Protein AF-M2XN18-F1 (afdb_monomer_lite)

Sequence (234 aa):
MMQTGFLSGLKDSGLFHLYSGIGSSFSLILFSEIGDKTFFLAALLAMKYSKRIVFFGTLMALVVMTILSVLLGQLFHMFPNQLHTLPIDDYVATALLFWFGIDNIREFLKVDENSSETNKWQEDLYQNKYASASKFQYGILDFRSAALRQALQVFSIIFTAEWGDKSMLATVALSATQPPIAVTLGAAMGHLLATVLAVLGGSAISRYVSERFLFLLSGLLFLLFAFLTALNLF

Foldseek 3Di:
DPDVVVVVVCVPDPVNLLVVLLVLLLVLLQLLLQPDLLLLLLLQLLVVDPLVLSLLLLLVLQLVLLVVLLVLLVVVLVPDPPPPPDPVLLVLLLVLLLVLLVVLVVVLVCCVVCVVVVVVVSVVLSVVLLVVLVVVLVPPDPDPDPSVSSSNSSNSSSNVVCVVDSSSNNSSSSSNLGPSVSSSNSNSNSSSVSSCCSNVCRPVSVVPDDSSVSSNSSSVSSNVVSVCSVVVVD

pLDDT: mean 78.78, std 13.74, range [40.81, 94.94]

Secondary structure (DSSP, 8-state):
--SHHHHHHHHTSHHHHHHHHHHHHHHHHHHHHTTSHHHHHHHHHHHHS-HHHHHHHHHHHHHHHHHHHHHHHHHHHHS-GGG-SS-HHHHHHHHHHHHHHHHHHHHHHHHHHHHHHHHHHHHHHHHHHHHHHHHHHHHH---S-HHHHHHHHHHHHHHHHHTT-HHHHHHHHHHHHS-HHHHHHHHHHHHHHHHHHHHHHHHHHTTTS-HHHHHHHHHHHHHHHHHHHHTT--

Structure (mmCIF, N/CA/C/O backbone):
data_AF-M2XN18-F1
#
_entry.id   AF-M2XN18-F1
#
loop_
_atom_site.group_PDB
_atom_site.id
_atom_site.type_symbol
_atom_site.label_atom_id
_atom_site.label_alt_id
_atom_site.label_comp_id
_atom_site.label_asym_id
_atom_site.label_entity_id
_atom_site.label_seq_id
_atom_site.pdbx_PDB_ins_code
_atom_site.Cartn_x
_atom_site.Cartn_y
_atom_site.Cartn_z
_atom_site.occupancy
_atom_site.B_iso_or_equiv
_atom_site.auth_seq_id
_atom_site.auth_comp_id
_atom_site.auth_asym_id
_atom_site.auth_atom_id
_atom_site.pdbx_PDB_model_num
ATOM 1 N N . MET A 1 1 ? 33.295 -21.469 -22.295 1.00 40.81 1 MET A N 1
ATOM 2 C CA . MET A 1 1 ? 32.183 -20.744 -22.955 1.00 40.81 1 MET A CA 1
ATOM 3 C C . MET A 1 1 ? 30.913 -21.615 -23.031 1.00 40.81 1 MET A C 1
ATOM 5 O O . MET A 1 1 ? 30.266 -21.661 -24.062 1.00 40.81 1 MET A O 1
ATOM 9 N N . MET A 1 2 ? 30.551 -22.324 -21.946 1.00 42.62 2 MET A N 1
ATOM 10 C CA . MET A 1 2 ? 29.450 -23.315 -21.936 1.00 42.62 2 MET A CA 1
ATOM 11 C C . MET A 1 2 ? 28.722 -23.407 -20.572 1.00 42.62 2 MET A C 1
ATOM 13 O O . MET A 1 2 ? 28.146 -24.433 -20.240 1.00 42.62 2 MET A O 1
ATOM 17 N N . GLN A 1 3 ? 28.756 -22.342 -19.759 1.00 46.16 3 GLN A N 1
ATOM 18 C CA . GLN A 1 3 ? 28.053 -22.280 -18.460 1.00 46.16 3 GLN A CA 1
ATOM 19 C C . GLN A 1 3 ? 26.997 -21.164 -18.376 1.00 46.16 3 GLN A C 1
ATOM 21 O O . GLN A 1 3 ? 26.251 -21.099 -17.407 1.00 46.16 3 GLN A O 1
ATOM 26 N N . THR A 1 4 ? 26.872 -20.316 -19.400 1.00 53.75 4 THR A N 1
ATOM 27 C CA . THR A 1 4 ? 25.898 -19.212 -19.423 1.00 53.75 4 THR A CA 1
ATOM 28 C C . THR A 1 4 ? 24.499 -19.630 -19.896 1.00 53.75 4 THR A C 1
ATOM 30 O O . THR A 1 4 ? 23.551 -18.892 -19.661 1.00 53.75 4 THR A O 1
ATOM 33 N N . GLY A 1 5 ? 24.338 -20.818 -20.497 1.00 47.56 5 GLY A N 1
ATOM 34 C CA . GLY A 1 5 ? 23.056 -21.278 -21.057 1.00 47.56 5 GLY A CA 1
ATOM 35 C C . GLY A 1 5 ? 22.043 -21.815 -20.037 1.00 47.56 5 GLY A C 1
ATOM 36 O O . GLY A 1 5 ? 20.841 -21.721 -20.255 1.00 47.56 5 GLY A O 1
ATOM 37 N N . PHE A 1 6 ? 22.496 -22.351 -18.898 1.00 49.50 6 PHE A N 1
ATOM 38 C CA . PHE A 1 6 ? 21.583 -22.871 -17.869 1.00 49.50 6 PHE A CA 1
ATOM 39 C C . PHE A 1 6 ? 20.938 -21.740 -17.054 1.00 49.50 6 PHE A C 1
ATOM 41 O O . PHE A 1 6 ? 19.749 -21.780 -16.753 1.00 49.50 6 PHE A O 1
ATOM 48 N N . LEU A 1 7 ? 21.711 -20.689 -16.761 1.00 48.00 7 LEU A N 1
ATOM 49 C CA . LEU A 1 7 ? 21.214 -19.497 -16.073 1.00 48.00 7 LEU A CA 1
ATOM 50 C C . LEU A 1 7 ? 20.364 -18.606 -16.994 1.00 48.00 7 LEU A C 1
ATOM 52 O O . LEU A 1 7 ? 19.418 -17.993 -16.510 1.00 48.00 7 LEU A O 1
ATOM 56 N N . SER A 1 8 ? 20.633 -18.571 -18.308 1.00 50.75 8 SER A N 1
ATOM 57 C CA . SER A 1 8 ? 19.756 -17.880 -19.267 1.00 50.75 8 SER A CA 1
ATOM 58 C C . SER A 1 8 ? 18.448 -18.642 -19.509 1.00 50.75 8 SER A C 1
ATOM 60 O O . SER A 1 8 ? 17.394 -18.023 -19.552 1.00 50.75 8 SER A O 1
ATOM 62 N N . GLY A 1 9 ? 18.484 -19.980 -19.564 1.00 48.34 9 GLY A N 1
ATOM 63 C CA . GLY A 1 9 ? 17.282 -20.812 -19.716 1.00 48.34 9 GLY A CA 1
ATOM 64 C C . GLY A 1 9 ? 16.345 -20.800 -18.499 1.00 48.34 9 GLY A C 1
ATOM 65 O O . GLY A 1 9 ? 15.137 -20.948 -18.656 1.00 48.34 9 GLY A O 1
ATOM 66 N N . LEU A 1 10 ? 16.876 -20.572 -17.290 1.00 51.91 10 LEU A N 1
ATOM 67 C CA . LEU A 1 10 ? 16.064 -20.289 -16.098 1.00 51.91 10 LEU A CA 1
ATOM 68 C C . LEU A 1 10 ? 15.415 -18.897 -16.168 1.00 51.91 10 LEU A C 1
ATOM 70 O O . LEU A 1 10 ? 14.256 -18.756 -15.778 1.00 51.91 10 LEU A O 1
ATOM 74 N N . LYS A 1 11 ? 16.136 -17.902 -16.707 1.00 52.91 11 LYS A N 1
ATOM 75 C CA . LYS A 1 11 ? 15.680 -16.513 -16.870 1.00 52.91 11 LYS A CA 1
ATOM 76 C C . LYS A 1 11 ? 14.589 -16.360 -17.945 1.00 52.91 11 LYS A C 1
ATOM 78 O O . LYS A 1 11 ? 13.684 -15.566 -17.743 1.00 52.91 11 LYS A O 1
ATOM 83 N N . ASP A 1 12 ? 14.617 -17.174 -19.005 1.00 56.12 12 ASP A N 1
ATOM 84 C CA . ASP A 1 12 ? 13.634 -17.179 -20.112 1.00 56.12 12 ASP A CA 1
ATOM 85 C C . ASP A 1 12 ? 12.348 -17.979 -19.828 1.00 56.12 12 ASP A C 1
ATOM 87 O O . ASP A 1 12 ? 11.472 -18.120 -20.686 1.00 56.12 12 ASP A O 1
ATOM 91 N N . SER A 1 13 ? 12.193 -18.531 -18.622 1.00 63.31 13 SER A N 1
ATOM 92 C CA . SER A 1 13 ? 10.939 -19.181 -18.252 1.00 63.31 13 SER A CA 1
ATOM 93 C C . SER A 1 13 ? 9.908 -18.120 -17.854 1.00 63.31 13 SER A C 1
ATOM 95 O O . SER A 1 13 ? 10.144 -17.317 -16.955 1.00 63.31 13 SER A O 1
ATOM 97 N N . GLY A 1 14 ? 8.714 -18.138 -18.461 1.00 65.81 14 GLY A N 1
ATOM 98 C CA . GLY A 1 14 ? 7.602 -17.271 -18.030 1.00 65.81 14 GLY A CA 1
ATOM 99 C C . GLY A 1 14 ? 7.267 -17.415 -16.533 1.00 65.81 14 GLY A C 1
ATOM 100 O O . GLY A 1 14 ? 6.741 -16.494 -15.917 1.00 65.81 14 GLY A O 1
ATOM 101 N N . LEU A 1 15 ? 7.650 -18.545 -15.928 1.00 71.19 15 LEU A N 1
ATOM 102 C CA . LEU A 1 15 ? 7.635 -18.780 -14.485 1.00 71.19 15 LEU A CA 1
ATOM 103 C C . LEU A 1 15 ? 8.597 -17.861 -13.719 1.00 71.19 15 LEU A C 1
ATOM 105 O O . LEU A 1 15 ? 8.187 -17.293 -12.713 1.00 71.19 15 LEU A O 1
ATOM 109 N N . PHE A 1 16 ? 9.841 -17.676 -14.170 1.00 75.81 16 PHE A N 1
ATOM 110 C CA . PHE A 1 16 ? 10.816 -16.809 -13.497 1.00 75.81 16 PHE A CA 1
ATOM 111 C C . PHE A 1 16 ? 10.349 -15.349 -13.447 1.00 75.81 16 PHE A C 1
ATOM 113 O O . PHE A 1 16 ? 10.395 -14.746 -12.378 1.00 75.81 16 PHE A O 1
ATOM 120 N N . HIS A 1 17 ? 9.801 -14.829 -14.549 1.00 73.75 17 HIS A N 1
ATOM 121 C CA . HIS A 1 17 ? 9.197 -13.489 -14.596 1.00 73.75 17 HIS A CA 1
ATOM 122 C C . HIS A 1 17 ? 7.968 -13.348 -13.683 1.00 73.75 17 HIS A C 1
ATOM 124 O O . HIS A 1 17 ? 7.712 -12.289 -13.110 1.00 73.75 17 HIS A O 1
ATOM 130 N N . LEU A 1 18 ? 7.198 -14.426 -13.513 1.00 81.69 18 LEU A N 1
ATOM 131 C CA . LEU A 1 18 ? 6.068 -14.442 -12.589 1.00 81.69 18 LEU A CA 1
ATOM 132 C C . LEU A 1 18 ? 6.549 -14.412 -11.128 1.00 81.69 18 LEU A C 1
ATOM 134 O O . LEU A 1 18 ? 6.015 -13.657 -10.318 1.00 81.69 18 LEU A O 1
ATOM 138 N N . TYR A 1 19 ? 7.584 -15.186 -10.790 1.00 83.94 19 TYR A N 1
ATOM 139 C CA . TYR A 1 19 ? 8.175 -15.184 -9.450 1.00 83.94 19 TYR A CA 1
ATOM 140 C C . TYR A 1 19 ? 8.870 -13.863 -9.114 1.00 83.94 19 TYR A C 1
ATOM 142 O O . TYR A 1 19 ? 8.721 -13.384 -7.988 1.00 83.94 19 TYR A O 1
ATOM 150 N N . SER A 1 20 ? 9.589 -13.256 -10.065 1.00 82.25 20 SER A N 1
ATOM 151 C CA . SER A 1 20 ? 10.219 -11.949 -9.861 1.00 82.25 20 SER A CA 1
ATOM 152 C C . SER A 1 20 ? 9.165 -10.876 -9.599 1.00 82.25 20 SER A C 1
ATOM 154 O O . SER A 1 20 ? 9.280 -10.165 -8.603 1.00 82.25 20 SER A O 1
ATOM 156 N N . GLY A 1 21 ? 8.099 -10.824 -10.408 1.00 85.25 21 GLY A N 1
ATOM 157 C CA . GLY A 1 21 ? 7.001 -9.868 -10.242 1.00 85.25 21 GLY A CA 1
ATOM 158 C C . GLY A 1 21 ? 6.218 -10.045 -8.935 1.00 85.25 21 GLY A C 1
ATOM 159 O O . GLY A 1 21 ? 5.869 -9.057 -8.286 1.00 85.25 21 GLY A O 1
ATOM 160 N N . ILE A 1 22 ? 5.975 -11.289 -8.502 1.00 91.62 22 ILE A N 1
ATOM 161 C CA . ILE A 1 22 ? 5.342 -11.566 -7.201 1.00 91.62 22 ILE A CA 1
ATOM 162 C C . ILE A 1 22 ? 6.259 -11.105 -6.067 1.00 91.62 22 ILE A C 1
ATOM 164 O O . ILE A 1 22 ? 5.807 -10.412 -5.161 1.00 91.62 22 ILE A O 1
ATOM 168 N N . GLY A 1 23 ? 7.542 -11.474 -6.104 1.00 90.50 23 GLY A N 1
ATOM 169 C CA . GLY A 1 23 ? 8.489 -11.163 -5.035 1.00 90.50 23 GLY A CA 1
ATOM 170 C C . GLY A 1 23 ? 8.747 -9.665 -4.873 1.00 90.50 23 GLY A C 1
ATOM 171 O O . GLY A 1 23 ? 8.810 -9.177 -3.741 1.00 90.50 23 GLY A O 1
ATOM 172 N N . SER A 1 24 ? 8.858 -8.929 -5.982 1.00 86.62 24 SER A N 1
ATOM 173 C CA . SER A 1 24 ? 9.069 -7.480 -5.959 1.00 86.62 24 SER A CA 1
ATOM 174 C C . SER A 1 24 ? 7.858 -6.731 -5.435 1.00 86.62 24 SER A C 1
ATOM 176 O O . SER A 1 24 ? 7.996 -5.965 -4.485 1.00 86.62 24 SER A O 1
ATOM 178 N N . SER A 1 25 ? 6.675 -6.988 -5.995 1.00 90.38 25 SER A N 1
ATOM 179 C CA . SER A 1 25 ? 5.436 -6.342 -5.556 1.00 90.38 25 SER A CA 1
ATOM 180 C C . SER A 1 25 ? 5.086 -6.709 -4.116 1.00 90.38 25 SER A C 1
ATOM 182 O O . SER A 1 25 ? 4.752 -5.823 -3.338 1.00 90.38 25 SER A O 1
ATOM 184 N N . PHE A 1 26 ? 5.258 -7.971 -3.712 1.00 93.69 26 PHE A N 1
ATOM 185 C CA . PHE A 1 26 ? 5.083 -8.380 -2.319 1.00 93.69 26 PHE A CA 1
ATOM 186 C C . PHE A 1 26 ? 6.004 -7.607 -1.380 1.00 93.69 26 PHE A C 1
ATOM 188 O O . PHE A 1 26 ? 5.529 -7.029 -0.407 1.00 93.69 26 PHE A O 1
ATOM 195 N N . SER A 1 27 ? 7.308 -7.582 -1.667 1.00 88.38 27 SER A N 1
ATOM 196 C CA . SER A 1 27 ? 8.283 -6.932 -0.788 1.00 88.38 27 SER A CA 1
ATOM 197 C C . SER A 1 27 ? 8.049 -5.426 -0.733 1.00 88.38 27 SER A C 1
ATOM 199 O O . SER A 1 27 ? 8.001 -4.855 0.353 1.00 88.38 27 SER A O 1
ATOM 201 N N . LEU A 1 28 ? 7.863 -4.792 -1.894 1.00 87.44 28 LEU A N 1
ATOM 202 C CA . LEU A 1 28 ? 7.645 -3.354 -1.992 1.00 87.44 28 LEU A CA 1
ATOM 203 C C . LEU A 1 28 ? 6.384 -2.946 -1.234 1.00 87.44 28 LEU A C 1
ATOM 205 O O . LEU A 1 28 ? 6.461 -2.074 -0.372 1.00 87.44 28 LEU A O 1
ATOM 209 N N . ILE A 1 29 ? 5.256 -3.610 -1.490 1.00 91.62 29 ILE A N 1
ATOM 210 C CA . ILE A 1 29 ? 3.994 -3.295 -0.819 1.00 91.62 29 ILE A CA 1
ATOM 211 C C . ILE A 1 29 ? 4.087 -3.593 0.670 1.00 91.62 29 ILE A C 1
ATOM 213 O O . ILE A 1 29 ? 3.754 -2.734 1.472 1.00 91.62 29 ILE A O 1
ATOM 217 N N . LEU A 1 30 ? 4.600 -4.756 1.071 1.00 89.25 30 LEU A N 1
ATOM 218 C CA . LEU A 1 30 ? 4.687 -5.101 2.486 1.00 89.25 30 LEU A CA 1
ATOM 219 C C . LEU A 1 30 ? 5.502 -4.075 3.280 1.00 89.25 30 LEU A C 1
ATOM 221 O O . LEU A 1 30 ? 5.049 -3.610 4.322 1.00 89.25 30 LEU A O 1
ATOM 225 N N . PHE A 1 31 ? 6.698 -3.726 2.809 1.00 84.31 31 PHE A N 1
ATOM 226 C CA . PHE A 1 31 ? 7.556 -2.794 3.538 1.00 84.31 31 PHE A CA 1
ATOM 227 C C . PHE A 1 31 ? 7.084 -1.346 3.428 1.00 84.31 31 PHE A C 1
ATOM 229 O O . PHE A 1 31 ? 7.267 -0.603 4.385 1.00 84.31 31 PHE A O 1
ATOM 236 N N . SER A 1 32 ? 6.446 -0.964 2.316 1.00 82.25 32 SER A N 1
ATOM 237 C CA . SER A 1 32 ? 5.844 0.363 2.177 1.00 82.25 32 SER A CA 1
ATOM 238 C C . SER A 1 32 ? 4.587 0.534 3.027 1.00 82.25 32 SER A C 1
ATOM 240 O O . SER A 1 32 ? 4.306 1.655 3.422 1.00 82.25 32 SER A O 1
ATOM 242 N N . GLU A 1 33 ? 3.843 -0.540 3.298 1.00 85.44 33 GLU A N 1
ATOM 243 C CA . GLU A 1 33 ? 2.583 -0.500 4.051 1.00 85.44 33 GLU A CA 1
ATOM 244 C C . GLU A 1 33 ? 2.774 -0.703 5.554 1.00 85.44 33 GLU A C 1
ATOM 246 O O . GLU A 1 33 ? 2.007 -0.176 6.360 1.00 85.44 33 GLU A O 1
ATOM 251 N N . ILE A 1 34 ? 3.771 -1.488 5.979 1.00 83.38 34 ILE A N 1
ATOM 252 C CA . ILE A 1 34 ? 3.985 -1.734 7.409 1.00 83.38 34 ILE A CA 1
ATOM 253 C C . ILE A 1 34 ? 4.301 -0.411 8.112 1.00 83.38 34 ILE A C 1
ATOM 255 O O . ILE A 1 34 ? 5.330 0.207 7.873 1.00 83.38 34 ILE A O 1
ATOM 259 N N . GLY A 1 35 ? 3.399 -0.024 9.017 1.00 68.56 35 GLY A N 1
ATOM 260 C CA . GLY A 1 35 ? 3.445 1.215 9.790 1.00 68.56 35 GLY A CA 1
ATOM 261 C C . GLY A 1 35 ? 3.447 2.502 8.969 1.00 68.56 35 GLY A C 1
ATOM 262 O O . GLY A 1 35 ? 3.935 3.524 9.447 1.00 68.56 35 GLY A O 1
ATOM 263 N N . ASP A 1 36 ? 2.851 2.481 7.779 1.00 77.38 36 ASP A N 1
ATOM 264 C CA . ASP A 1 36 ? 2.379 3.718 7.162 1.00 77.38 36 ASP A CA 1
ATOM 265 C C . ASP A 1 36 ? 1.062 4.191 7.816 1.00 77.38 36 ASP A C 1
ATOM 267 O O . ASP A 1 36 ? 0.441 3.505 8.644 1.00 77.38 36 ASP A O 1
ATOM 271 N N . LYS A 1 37 ? 0.614 5.392 7.448 1.00 75.69 37 LYS A N 1
ATOM 272 C CA . LYS A 1 37 ? -0.594 6.061 7.949 1.00 75.69 37 LYS A CA 1
ATOM 273 C C . LYS A 1 37 ? -1.814 5.144 7.907 1.00 75.69 37 LYS A C 1
ATOM 275 O O . LYS A 1 37 ? -2.618 5.142 8.840 1.00 75.69 37 LYS A O 1
ATOM 280 N N . THR A 1 38 ? -1.959 4.361 6.848 1.00 84.25 38 THR A N 1
ATOM 281 C CA . THR A 1 38 ? -3.094 3.463 6.610 1.00 84.25 38 THR A CA 1
ATOM 282 C C . THR A 1 38 ? -3.040 2.208 7.481 1.00 84.25 38 THR A C 1
ATOM 284 O O . THR A 1 38 ? -4.072 1.760 7.993 1.00 84.25 38 THR A O 1
ATOM 287 N N . PHE A 1 39 ? -1.844 1.702 7.774 1.00 86.81 39 PHE A N 1
ATOM 288 C CA . PHE A 1 39 ? -1.624 0.613 8.721 1.00 86.81 39 PHE A CA 1
ATOM 289 C C . PHE A 1 39 ? -1.988 1.016 10.155 1.00 86.81 39 PHE A C 1
ATOM 291 O O . PHE A 1 39 ? -2.736 0.301 10.833 1.00 86.81 39 PHE A O 1
ATOM 298 N N . PHE A 1 40 ? -1.543 2.192 10.609 1.00 81.88 40 PHE A N 1
ATOM 299 C CA . PHE A 1 40 ? -1.952 2.735 11.910 1.00 81.88 40 PHE A CA 1
ATOM 300 C C . PHE A 1 40 ? -3.460 3.012 11.956 1.00 81.88 40 PHE A C 1
ATOM 302 O O . PHE A 1 40 ? -4.133 2.687 12.938 1.00 81.88 40 PHE A O 1
ATOM 309 N N . LEU A 1 41 ? -4.026 3.532 10.866 1.00 83.88 41 LEU A N 1
ATOM 310 C CA . LEU A 1 41 ? -5.461 3.762 10.724 1.00 83.88 41 LEU A CA 1
ATOM 311 C C . LEU A 1 41 ? -6.271 2.463 10.858 1.00 83.88 41 LEU A C 1
ATOM 313 O O . LEU A 1 41 ? -7.277 2.447 11.574 1.00 83.88 41 LEU A O 1
ATOM 317 N N . ALA A 1 42 ? -5.822 1.367 10.241 1.00 88.50 42 ALA A N 1
ATOM 318 C CA . ALA A 1 42 ? -6.433 0.046 10.374 1.00 88.50 42 ALA A CA 1
ATOM 319 C C . ALA A 1 42 ? -6.328 -0.504 11.809 1.00 88.50 42 ALA A C 1
ATOM 321 O O . ALA A 1 42 ? -7.310 -1.039 12.335 1.00 88.50 42 ALA A O 1
ATOM 322 N N . ALA A 1 43 ? -5.186 -0.317 12.476 1.00 85.75 43 ALA A N 1
ATOM 323 C CA . ALA A 1 43 ? -5.001 -0.715 13.872 1.00 85.75 43 ALA A CA 1
ATOM 324 C C . ALA A 1 43 ? -5.950 0.044 14.819 1.00 85.75 43 ALA A C 1
ATOM 326 O O . ALA A 1 43 ? -6.597 -0.563 15.677 1.00 85.75 43 ALA A O 1
ATOM 327 N N . LEU A 1 44 ? -6.105 1.356 14.625 1.00 78.56 44 LEU A N 1
ATOM 328 C CA . LEU A 1 44 ? -7.021 2.178 15.417 1.00 78.56 44 LEU A CA 1
ATOM 329 C C . LEU A 1 44 ? -8.500 1.874 15.103 1.00 78.56 44 LEU A C 1
ATOM 331 O O . LEU A 1 44 ? -9.334 1.848 16.012 1.00 78.56 44 LEU A O 1
ATOM 335 N N . LEU A 1 45 ? -8.847 1.590 13.840 1.00 83.56 45 LEU A N 1
ATOM 336 C CA . LEU A 1 45 ? -10.182 1.098 13.459 1.00 83.56 45 LEU A CA 1
ATOM 337 C C . LEU A 1 45 ? -10.507 -0.207 14.199 1.00 83.56 45 LEU A C 1
ATOM 339 O O . LEU A 1 45 ? -11.621 -0.361 14.708 1.00 83.56 45 LEU A O 1
ATOM 343 N N . ALA A 1 46 ? -9.537 -1.122 14.307 1.00 86.31 46 ALA A N 1
ATOM 344 C CA . ALA A 1 46 ? -9.690 -2.416 14.978 1.00 86.31 46 ALA A CA 1
ATOM 345 C C . ALA A 1 46 ? -9.895 -2.312 16.500 1.00 86.31 46 ALA A C 1
ATOM 347 O O . ALA A 1 46 ? -10.331 -3.284 17.122 1.00 86.31 46 ALA A O 1
ATOM 348 N N . MET A 1 47 ? -9.612 -1.150 17.099 1.00 81.69 47 MET A N 1
ATOM 349 C CA . MET A 1 47 ? -9.932 -0.858 18.500 1.00 81.69 47 MET A CA 1
ATOM 350 C C . MET A 1 47 ? -11.372 -0.374 18.694 1.00 81.69 47 MET A C 1
ATOM 352 O O . MET A 1 47 ? -11.943 -0.587 19.761 1.00 81.69 47 MET A O 1
ATOM 356 N N . LYS A 1 48 ? -11.961 0.284 17.687 1.00 76.44 48 LYS A N 1
ATOM 357 C CA . LYS A 1 48 ? -13.325 0.834 17.768 1.00 76.44 48 LYS A CA 1
ATOM 358 C C . LYS A 1 48 ? -14.397 -0.112 17.247 1.00 76.44 48 LYS A C 1
ATOM 360 O O . LYS A 1 48 ? -15.505 -0.134 17.777 1.00 76.44 48 LYS A O 1
ATOM 365 N N . TYR A 1 49 ? -14.085 -0.867 16.201 1.00 81.31 49 TYR A N 1
ATOM 366 C CA . TYR A 1 49 ? -15.006 -1.805 15.570 1.00 81.31 49 TYR A CA 1
ATOM 367 C C . TYR A 1 49 ? -14.555 -3.244 15.795 1.00 81.31 49 TYR A C 1
ATOM 369 O O . TYR A 1 49 ? -13.446 -3.518 16.248 1.00 81.31 49 TYR A O 1
ATOM 377 N N . SER A 1 50 ? -15.418 -4.200 15.450 1.00 88.69 50 SER A N 1
ATOM 378 C CA . SER A 1 50 ? -15.023 -5.603 15.530 1.00 88.69 50 SER A CA 1
ATOM 379 C C . SER A 1 50 ? -13.867 -5.892 14.564 1.00 88.69 50 SER A C 1
ATOM 381 O O . SER A 1 50 ? -13.932 -5.552 13.380 1.00 88.69 50 SER A O 1
ATOM 383 N N . LYS A 1 51 ? -12.827 -6.578 15.054 1.00 91.19 51 LYS A N 1
ATOM 384 C CA . LYS A 1 51 ? -11.625 -6.925 14.274 1.00 91.19 51 LYS A CA 1
ATOM 385 C C . LYS A 1 51 ? -11.945 -7.579 12.927 1.00 91.19 51 LYS A C 1
ATOM 387 O O . LYS A 1 51 ? -11.288 -7.293 11.939 1.00 91.19 51 LYS A O 1
ATOM 392 N N . ARG A 1 52 ? -12.988 -8.418 12.866 1.00 92.75 52 ARG A N 1
ATOM 393 C CA . ARG A 1 52 ? -13.421 -9.081 11.622 1.00 92.75 52 ARG A CA 1
ATOM 394 C C . ARG A 1 52 ? -13.951 -8.086 10.592 1.00 92.75 52 ARG A C 1
ATOM 396 O O . ARG A 1 52 ? -13.592 -8.179 9.427 1.00 92.75 52 ARG A O 1
ATOM 403 N N . ILE A 1 53 ? -14.785 -7.137 11.020 1.00 91.00 53 ILE A N 1
ATOM 404 C CA . ILE A 1 53 ? -15.336 -6.109 10.127 1.00 91.00 53 ILE A CA 1
ATOM 405 C C . ILE A 1 53 ? -14.215 -5.215 9.605 1.00 91.00 53 ILE A C 1
ATOM 407 O O . ILE A 1 53 ? -14.184 -4.928 8.412 1.00 91.00 53 ILE A O 1
ATOM 411 N N . VAL A 1 54 ? -13.279 -4.823 10.476 1.00 91.56 54 VAL A N 1
ATOM 412 C CA . VAL A 1 54 ? -12.129 -4.014 10.058 1.00 91.56 54 VAL A CA 1
ATOM 413 C C . VAL A 1 54 ? -11.261 -4.776 9.073 1.00 91.56 54 VAL A C 1
ATOM 415 O O . VAL A 1 54 ? -10.974 -4.259 8.005 1.00 91.56 54 VAL A O 1
ATOM 418 N N . PHE A 1 55 ? -10.930 -6.030 9.377 1.00 94.56 55 PHE A N 1
ATOM 419 C CA . PHE A 1 55 ? -10.139 -6.878 8.493 1.00 94.56 55 PHE A CA 1
ATOM 420 C C . PHE A 1 55 ? -10.725 -6.954 7.079 1.00 94.56 55 PHE A C 1
ATOM 422 O O . PHE A 1 55 ? -10.035 -6.633 6.116 1.00 94.56 55 PHE A O 1
ATOM 429 N N . PHE A 1 56 ? -12.001 -7.327 6.944 1.00 94.62 56 PHE A N 1
ATOM 430 C CA . PHE A 1 56 ? -12.621 -7.449 5.623 1.00 94.62 56 PHE A CA 1
ATOM 431 C C . PHE A 1 56 ? -12.845 -6.093 4.944 1.00 94.62 56 PHE A C 1
ATOM 433 O O . PHE A 1 56 ? -12.687 -6.005 3.731 1.00 94.62 56 PHE A O 1
ATOM 440 N N . GLY A 1 57 ? -13.175 -5.036 5.694 1.00 93.69 57 GLY A N 1
ATOM 441 C CA . GLY A 1 57 ? -13.342 -3.690 5.139 1.00 93.69 57 GLY A CA 1
ATOM 442 C C . GLY A 1 57 ? -12.032 -3.110 4.598 1.00 93.69 57 GLY A C 1
ATOM 443 O O . GLY A 1 57 ? -12.006 -2.606 3.477 1.00 93.69 57 GLY A O 1
ATOM 444 N N . THR A 1 58 ? -10.943 -3.239 5.361 1.00 93.62 58 THR A N 1
ATOM 445 C CA . THR A 1 58 ? -9.594 -2.819 4.960 1.00 93.62 58 THR A CA 1
ATOM 446 C C . THR A 1 58 ? -9.100 -3.651 3.783 1.00 93.62 58 THR A C 1
ATOM 448 O O . THR A 1 58 ? -8.703 -3.086 2.770 1.00 93.62 58 THR A O 1
ATOM 451 N N . LEU A 1 59 ? -9.197 -4.983 3.859 1.00 94.56 59 LEU A N 1
ATOM 452 C CA . LEU A 1 59 ? -8.747 -5.864 2.780 1.00 94.56 59 LEU A CA 1
ATOM 453 C C . LEU A 1 59 ? -9.501 -5.591 1.471 1.00 94.56 59 LEU A C 1
ATOM 455 O O . LEU A 1 59 ? -8.885 -5.543 0.413 1.00 94.56 59 LEU A O 1
ATOM 459 N N . MET A 1 60 ? -10.816 -5.368 1.534 1.00 94.44 60 MET A N 1
ATOM 460 C CA . MET A 1 60 ? -11.617 -5.025 0.356 1.00 94.44 60 MET A CA 1
ATOM 461 C C . MET A 1 60 ? -11.178 -3.693 -0.262 1.00 94.44 60 MET A C 1
ATOM 463 O O . MET A 1 60 ? -11.076 -3.595 -1.482 1.00 94.44 60 MET A O 1
ATOM 467 N N . ALA A 1 61 ? -10.896 -2.677 0.559 1.00 94.19 61 ALA A N 1
ATOM 468 C CA . ALA A 1 61 ? -10.405 -1.387 0.076 1.00 94.19 61 ALA A CA 1
ATOM 469 C C . ALA A 1 61 ? -9.058 -1.526 -0.638 1.00 94.19 61 ALA A C 1
ATOM 471 O O . ALA A 1 61 ? -8.909 -1.026 -1.754 1.00 94.19 61 ALA A O 1
ATOM 472 N N . LEU A 1 62 ? -8.124 -2.260 -0.032 1.00 93.44 62 LEU A N 1
ATOM 473 C CA . LEU A 1 62 ? -6.794 -2.493 -0.592 1.00 93.44 62 LEU A CA 1
ATOM 474 C C . LEU A 1 62 ? -6.863 -3.299 -1.889 1.00 93.44 62 LEU A C 1
ATOM 476 O O . LEU A 1 62 ? -6.274 -2.890 -2.878 1.00 93.44 62 LEU A O 1
ATOM 480 N N . VAL A 1 63 ? -7.658 -4.372 -1.946 1.00 93.62 63 VAL A N 1
ATOM 481 C CA . VAL A 1 63 ? -7.837 -5.163 -3.178 1.00 93.62 63 VAL A CA 1
ATOM 482 C C . VAL A 1 63 ? -8.414 -4.316 -4.314 1.00 93.62 63 VAL A C 1
ATOM 484 O O . VAL A 1 63 ? -7.922 -4.391 -5.441 1.00 93.62 63 VAL A O 1
ATOM 487 N N . VAL A 1 64 ? -9.434 -3.494 -4.040 1.00 94.62 64 VAL A N 1
ATOM 488 C CA . VAL A 1 64 ? -9.998 -2.589 -5.056 1.00 94.62 64 VAL A CA 1
ATOM 489 C C . VAL A 1 64 ? -8.937 -1.594 -5.528 1.00 94.62 64 VAL A C 1
ATOM 491 O O . VAL A 1 64 ? -8.786 -1.402 -6.734 1.00 94.62 64 VAL A O 1
ATOM 494 N N . MET A 1 65 ? -8.168 -1.008 -4.609 1.00 93.75 65 MET A N 1
ATOM 495 C CA . MET A 1 65 ? -7.077 -0.090 -4.942 1.00 93.75 65 MET A CA 1
ATOM 496 C C . MET A 1 65 ? -5.990 -0.774 -5.788 1.00 93.75 65 MET A C 1
ATOM 498 O O . MET A 1 65 ? -5.598 -0.229 -6.821 1.00 93.75 65 MET A O 1
ATOM 502 N N . THR A 1 66 ? -5.567 -1.992 -5.439 1.00 93.81 66 THR A N 1
ATOM 503 C CA . THR A 1 66 ? -4.585 -2.770 -6.211 1.00 93.81 66 THR A CA 1
ATOM 504 C C . THR A 1 66 ? -5.078 -3.033 -7.632 1.00 93.81 66 THR A C 1
ATOM 506 O O . THR A 1 66 ? -4.343 -2.789 -8.586 1.00 93.81 66 THR A O 1
ATOM 509 N N . ILE A 1 67 ? -6.329 -3.479 -7.801 1.00 94.00 67 ILE A N 1
ATOM 510 C CA . ILE A 1 67 ? -6.902 -3.739 -9.131 1.00 94.00 67 ILE A CA 1
ATOM 511 C C . ILE A 1 67 ? -6.931 -2.452 -9.958 1.00 94.00 67 ILE A C 1
ATOM 513 O O . ILE A 1 67 ? -6.496 -2.460 -11.107 1.00 94.00 67 ILE A O 1
ATOM 517 N N . LEU A 1 68 ? -7.395 -1.339 -9.381 1.00 93.62 68 LEU A N 1
ATOM 518 C CA . LEU A 1 68 ? -7.405 -0.046 -10.070 1.00 93.62 68 LEU A CA 1
ATOM 519 C C . LEU A 1 68 ? -5.994 0.399 -10.465 1.00 93.62 68 LEU A C 1
ATOM 521 O O . LEU A 1 68 ? -5.802 0.886 -11.574 1.00 93.62 68 LEU A O 1
ATOM 525 N N . SER A 1 69 ? -5.007 0.187 -9.598 1.00 92.12 69 SER A N 1
ATOM 526 C CA . SER A 1 69 ? -3.608 0.547 -9.853 1.00 92.12 69 SER A CA 1
ATOM 527 C C . SER A 1 69 ? -3.009 -0.264 -10.996 1.00 92.12 69 SER A C 1
ATOM 529 O O . SER A 1 69 ? -2.383 0.293 -11.893 1.00 92.12 69 SER A O 1
ATOM 531 N N . VAL A 1 70 ? -3.254 -1.574 -11.007 1.00 92.44 70 VAL A N 1
ATOM 532 C CA . VAL A 1 70 ? -2.794 -2.456 -12.083 1.00 92.44 70 VAL A CA 1
ATOM 533 C C . VAL A 1 70 ? -3.479 -2.102 -13.399 1.00 92.44 70 VAL A C 1
ATOM 535 O O . VAL A 1 70 ? -2.816 -2.012 -14.428 1.00 92.44 70 VAL A O 1
ATOM 538 N N . LEU A 1 71 ? -4.787 -1.832 -13.380 1.00 91.94 71 LEU A N 1
ATOM 539 C CA . LEU A 1 71 ? -5.503 -1.368 -14.569 1.00 91.94 71 LEU A CA 1
ATOM 540 C C . LEU A 1 71 ? -4.932 -0.045 -15.087 1.00 91.94 71 LEU A C 1
ATOM 542 O O . LEU A 1 71 ? -4.714 0.082 -16.286 1.00 91.94 71 LEU A O 1
ATOM 546 N N . LEU A 1 72 ? -4.642 0.916 -14.207 1.00 88.94 72 LEU A N 1
ATOM 547 C CA . LEU A 1 72 ? -4.006 2.176 -14.590 1.00 88.94 72 LEU A CA 1
ATOM 548 C C . LEU A 1 72 ? -2.621 1.950 -15.210 1.00 88.94 72 LEU A C 1
ATOM 550 O O . LEU A 1 72 ? -2.342 2.525 -16.258 1.00 88.94 72 LEU A O 1
ATOM 554 N N . GLY A 1 73 ? -1.782 1.085 -14.634 1.00 87.00 73 GLY A N 1
ATOM 555 C CA . GLY A 1 73 ? -0.481 0.742 -15.222 1.00 87.00 73 GLY A CA 1
ATOM 556 C C . GLY A 1 73 ? -0.600 0.085 -16.598 1.00 87.00 73 GLY A C 1
ATOM 557 O O . GLY A 1 73 ? 0.122 0.444 -17.525 1.00 87.00 73 GLY A O 1
ATOM 558 N N . GLN A 1 74 ? -1.587 -0.794 -16.784 1.00 86.19 74 GLN A N 1
ATOM 559 C CA . GLN A 1 74 ? -1.893 -1.375 -18.095 1.00 86.19 74 GLN A CA 1
ATOM 560 C C . GLN A 1 74 ? -2.427 -0.343 -19.097 1.00 86.19 74 GLN A C 1
ATOM 562 O O . GLN A 1 74 ? -2.119 -0.424 -20.285 1.00 86.19 74 GLN A O 1
ATOM 567 N N . LEU A 1 75 ? -3.181 0.660 -18.638 1.00 83.56 75 LEU A N 1
ATOM 568 C CA . LEU A 1 75 ? -3.609 1.776 -19.484 1.00 83.56 75 LEU A CA 1
ATOM 569 C C . LEU A 1 75 ? -2.420 2.632 -19.938 1.00 83.56 75 LEU A C 1
ATOM 571 O O . LEU A 1 75 ? -2.406 3.049 -21.094 1.00 83.56 75 LEU A O 1
ATOM 575 N N . PHE A 1 76 ? -1.408 2.847 -19.089 1.00 74.56 76 PHE A N 1
ATOM 576 C CA . PHE A 1 76 ? -0.163 3.514 -19.497 1.00 74.56 76 PHE A CA 1
ATOM 577 C C . PHE A 1 76 ? 0.585 2.728 -20.579 1.00 74.56 76 PHE A C 1
ATOM 579 O O . PHE A 1 76 ? 1.113 3.336 -21.505 1.00 74.56 76 PHE A O 1
ATOM 586 N N . HIS A 1 77 ? 0.544 1.395 -20.523 1.00 70.25 77 HIS A N 1
ATOM 587 C CA . HIS A 1 77 ? 1.099 0.535 -21.570 1.00 70.25 77 HIS A CA 1
ATOM 588 C C . HIS A 1 77 ? 0.279 0.563 -22.881 1.00 70.25 77 HIS A C 1
ATOM 590 O O . HIS A 1 77 ? 0.809 0.293 -23.955 1.00 70.25 77 HIS A O 1
ATOM 596 N N . MET A 1 78 ? -1.017 0.904 -22.823 1.00 67.38 78 MET A N 1
ATOM 597 C CA . MET A 1 78 ? -1.917 0.937 -23.988 1.00 67.38 78 MET A CA 1
ATOM 598 C C . MET A 1 78 ? -1.832 2.243 -24.805 1.00 67.38 78 MET A C 1
ATOM 600 O O . MET A 1 78 ? -2.374 2.301 -25.914 1.00 67.38 78 MET A O 1
ATOM 604 N N . PHE A 1 79 ? -1.169 3.294 -24.305 1.00 63.22 79 PHE A N 1
ATOM 605 C CA . PHE A 1 79 ? -0.970 4.522 -25.084 1.00 63.22 79 PHE A CA 1
ATOM 606 C C . PHE A 1 79 ? -0.120 4.226 -26.339 1.00 63.22 79 PHE A C 1
ATOM 608 O O . PHE A 1 79 ? 0.906 3.558 -26.246 1.00 63.22 79 PHE A O 1
ATOM 615 N N . PRO A 1 80 ? -0.568 4.646 -27.538 1.00 53.88 80 PRO A N 1
ATOM 616 C CA . PRO A 1 80 ? -0.185 4.001 -28.784 1.00 53.88 80 PRO A CA 1
ATOM 617 C C . PRO A 1 80 ? 1.283 4.198 -29.162 1.00 53.88 80 PRO A C 1
ATOM 619 O O . PRO A 1 80 ? 1.811 5.310 -29.153 1.00 53.88 80 PRO A O 1
ATOM 622 N N . ASN A 1 81 ? 1.837 3.088 -29.660 1.00 55.22 81 ASN A N 1
ATOM 623 C CA . ASN A 1 81 ? 3.177 2.834 -30.196 1.00 55.22 81 ASN A CA 1
ATOM 624 C C . ASN A 1 81 ? 3.698 3.783 -31.306 1.00 55.22 81 ASN A C 1
ATOM 626 O O . ASN A 1 81 ? 4.684 3.489 -31.977 1.00 55.22 81 ASN A O 1
ATOM 630 N N . GLN A 1 82 ? 3.051 4.921 -31.549 1.00 54.59 82 GLN A N 1
ATOM 631 C CA . GLN A 1 82 ? 3.317 5.817 -32.681 1.00 54.59 82 GLN A CA 1
ATOM 632 C C . GLN A 1 82 ? 4.484 6.793 -32.430 1.00 54.59 82 GLN A C 1
ATOM 634 O O . GLN A 1 82 ? 4.938 7.444 -33.367 1.00 54.59 82 GLN A O 1
ATOM 639 N N . LEU A 1 83 ? 5.010 6.853 -31.199 1.00 56.09 83 LEU A N 1
ATOM 640 C CA . LEU A 1 83 ? 6.188 7.647 -30.802 1.00 56.09 83 LEU A CA 1
ATOM 641 C C . LEU A 1 83 ? 7.365 6.787 -30.269 1.00 56.09 83 LEU A C 1
ATOM 643 O O . LEU A 1 83 ? 8.316 7.327 -29.709 1.00 56.09 83 LEU A O 1
ATOM 647 N N . HIS A 1 84 ? 7.319 5.455 -30.417 1.00 53.78 84 HIS A N 1
ATOM 648 C CA . HIS A 1 84 ? 8.169 4.504 -29.677 1.00 53.78 84 HIS A CA 1
ATOM 649 C C . HIS A 1 84 ? 9.576 4.319 -30.254 1.00 53.78 84 HIS A C 1
ATOM 651 O O . HIS A 1 84 ? 9.914 3.281 -30.821 1.00 53.78 84 HIS A O 1
ATOM 657 N N . THR A 1 85 ? 10.434 5.312 -30.048 1.00 58.84 85 THR A N 1
ATOM 658 C CA . THR A 1 85 ? 11.891 5.108 -30.051 1.00 58.84 85 THR A CA 1
ATOM 659 C C . THR A 1 85 ? 12.485 5.066 -28.638 1.00 58.84 85 THR A C 1
ATOM 661 O O . THR A 1 85 ? 13.670 4.773 -28.505 1.00 58.84 85 THR A O 1
ATOM 664 N N . LEU A 1 86 ? 11.691 5.315 -27.583 1.00 58.50 86 LEU A N 1
ATOM 665 C CA . LEU A 1 86 ? 12.151 5.379 -26.188 1.00 58.50 86 LEU A CA 1
ATOM 666 C C . LEU A 1 86 ? 11.222 4.592 -25.228 1.00 58.50 86 LEU A C 1
ATOM 668 O O . LEU A 1 86 ? 10.004 4.698 -25.379 1.00 58.50 86 LEU A O 1
ATOM 672 N N . PRO A 1 87 ? 11.766 3.848 -24.239 1.00 68.75 87 PRO A N 1
ATOM 673 C CA . PRO A 1 87 ? 11.002 3.120 -23.211 1.00 68.75 87 PRO A CA 1
ATOM 674 C C . PRO A 1 87 ? 10.445 4.075 -22.138 1.00 68.75 87 PRO A C 1
ATOM 676 O O . PRO A 1 87 ? 11.030 4.281 -21.076 1.00 68.75 87 PRO A O 1
ATOM 679 N N . ILE A 1 88 ? 9.345 4.762 -22.459 1.00 72.44 88 ILE A N 1
ATOM 680 C CA . ILE A 1 88 ? 8.742 5.806 -21.607 1.00 72.44 88 ILE A CA 1
ATOM 681 C C . ILE A 1 88 ? 8.230 5.233 -20.276 1.00 72.44 88 ILE A C 1
ATOM 683 O O . ILE A 1 88 ? 8.303 5.910 -19.251 1.00 72.44 88 ILE A O 1
ATOM 687 N N . ASP A 1 89 ? 7.737 4.000 -20.286 1.00 74.06 89 ASP A N 1
ATOM 688 C CA . ASP A 1 89 ? 7.267 3.252 -19.121 1.00 74.06 89 ASP A CA 1
ATOM 689 C C . ASP A 1 89 ? 8.360 3.083 -18.061 1.00 74.06 89 ASP A C 1
ATOM 691 O O . ASP A 1 89 ? 8.145 3.463 -16.904 1.00 74.06 89 ASP A O 1
ATOM 695 N N . ASP A 1 90 ? 9.553 2.646 -18.464 1.00 75.19 90 ASP A N 1
ATOM 696 C CA . ASP A 1 90 ? 10.694 2.489 -17.555 1.00 75.19 90 ASP A CA 1
ATOM 697 C C . ASP A 1 90 ? 11.146 3.835 -16.973 1.00 75.19 90 ASP A C 1
ATOM 699 O O . ASP A 1 90 ? 11.459 3.934 -15.782 1.00 75.19 90 ASP A O 1
ATOM 703 N N . TYR A 1 91 ? 11.130 4.906 -17.776 1.00 82.88 91 TYR A N 1
ATOM 704 C CA . TYR A 1 91 ? 11.476 6.251 -17.303 1.00 82.88 91 TYR A CA 1
ATOM 705 C C . TYR A 1 91 ? 10.458 6.800 -16.302 1.00 82.88 91 TYR A C 1
ATOM 707 O O . TYR A 1 91 ? 10.853 7.380 -15.288 1.00 82.88 91 TYR A O 1
ATOM 715 N N . VAL A 1 92 ? 9.160 6.622 -16.561 1.00 81.94 92 VAL A N 1
ATOM 716 C CA . VAL A 1 92 ? 8.092 7.082 -15.661 1.00 81.94 92 VAL A CA 1
ATOM 717 C C . VAL A 1 92 ? 8.118 6.292 -14.355 1.00 81.94 92 VAL A C 1
ATOM 719 O O . VAL A 1 92 ? 8.073 6.898 -13.281 1.00 81.94 92 VAL A O 1
ATOM 722 N N . ALA A 1 93 ? 8.259 4.965 -14.427 1.00 81.62 93 ALA A N 1
ATOM 723 C CA . ALA A 1 93 ? 8.397 4.106 -13.256 1.00 81.62 93 ALA A CA 1
ATOM 724 C C . ALA A 1 93 ? 9.633 4.489 -12.428 1.00 81.62 93 ALA A C 1
ATOM 726 O O . ALA A 1 93 ? 9.524 4.718 -11.222 1.00 81.62 93 ALA A O 1
ATOM 727 N N . THR A 1 94 ? 10.788 4.652 -13.079 1.00 85.56 94 THR A N 1
ATO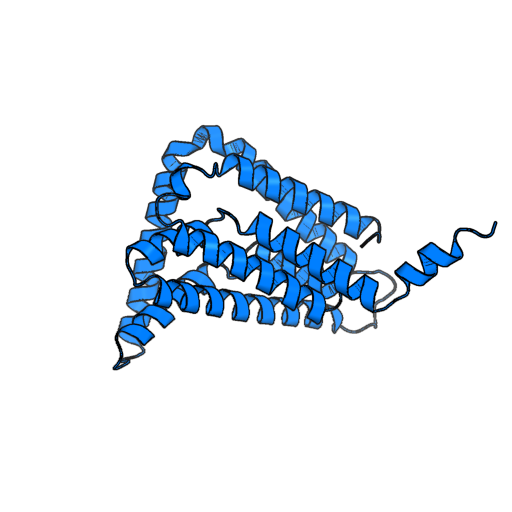M 728 C CA . THR A 1 94 ? 12.035 5.074 -12.426 1.00 85.56 94 THR A CA 1
ATOM 729 C C . THR A 1 94 ? 11.883 6.439 -11.759 1.00 85.56 94 THR A C 1
ATOM 731 O O . THR A 1 94 ? 12.272 6.597 -10.603 1.00 85.56 94 THR A O 1
ATOM 734 N N . ALA A 1 95 ? 11.293 7.423 -12.443 1.00 88.25 95 ALA A N 1
ATOM 735 C CA . ALA A 1 95 ? 11.097 8.763 -11.896 1.00 88.25 95 ALA A CA 1
ATOM 736 C C . ALA A 1 95 ? 10.166 8.761 -10.672 1.00 88.25 95 ALA A C 1
ATOM 738 O O . ALA A 1 95 ? 10.479 9.405 -9.668 1.00 88.25 95 ALA A O 1
ATOM 739 N N . LEU A 1 96 ? 9.060 8.009 -10.728 1.00 85.50 96 LEU A N 1
ATOM 740 C CA . LEU A 1 96 ? 8.125 7.856 -9.610 1.00 85.50 96 LEU A CA 1
ATOM 741 C C . LEU A 1 96 ? 8.789 7.178 -8.409 1.00 85.50 96 LEU A C 1
ATOM 743 O O . LEU A 1 96 ? 8.765 7.724 -7.306 1.00 85.50 96 LEU A O 1
ATOM 747 N N . LEU A 1 97 ? 9.417 6.018 -8.621 1.00 86.94 97 LEU A N 1
ATOM 748 C CA . LEU A 1 97 ? 10.094 5.267 -7.561 1.00 86.94 97 LEU A CA 1
ATOM 749 C C . LEU A 1 97 ? 11.228 6.091 -6.936 1.00 86.94 97 LEU A C 1
ATOM 751 O O . LEU A 1 97 ? 11.382 6.113 -5.716 1.00 86.94 97 LEU A O 1
ATOM 755 N N . PHE A 1 98 ? 11.984 6.829 -7.748 1.00 91.38 9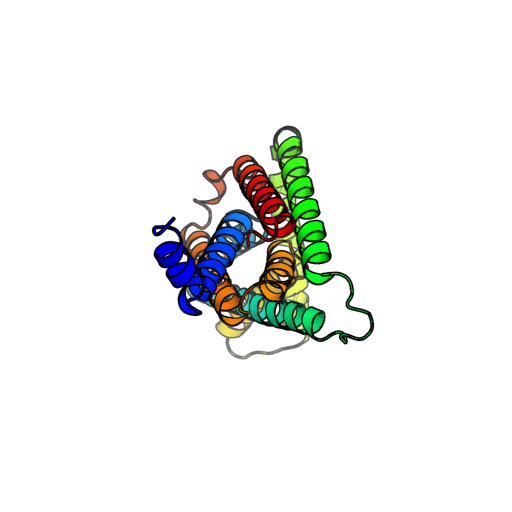8 PHE A N 1
ATOM 756 C CA . PHE A 1 98 ? 13.048 7.701 -7.261 1.00 91.38 98 PHE A CA 1
ATOM 757 C C . PHE A 1 98 ? 12.503 8.864 -6.425 1.00 91.38 98 PHE A C 1
ATOM 759 O O . PHE A 1 98 ? 13.032 9.151 -5.347 1.00 91.38 98 PHE A O 1
ATOM 766 N N . TRP A 1 99 ? 11.425 9.509 -6.884 1.00 90.12 99 TRP A N 1
ATOM 767 C CA . TRP A 1 99 ? 10.777 10.593 -6.147 1.00 90.12 99 TRP A CA 1
ATOM 768 C C . TRP A 1 99 ? 10.262 10.119 -4.783 1.00 90.12 99 TRP A C 1
ATOM 770 O O . TRP A 1 99 ? 10.575 10.756 -3.776 1.00 90.12 99 TRP A O 1
ATOM 780 N N . PHE A 1 100 ? 9.583 8.967 -4.723 1.00 86.44 100 PHE A N 1
ATOM 781 C CA . PHE A 1 100 ? 9.140 8.368 -3.458 1.00 86.44 100 PHE A CA 1
ATOM 782 C C . PHE A 1 100 ? 10.293 7.940 -2.557 1.00 86.44 100 PHE A C 1
ATOM 784 O O . PHE A 1 100 ? 10.212 8.084 -1.336 1.00 86.44 100 PHE A O 1
ATOM 791 N N . GLY A 1 101 ? 11.379 7.440 -3.142 1.00 88.94 101 GLY A N 1
ATOM 792 C CA . GLY A 1 101 ? 12.596 7.118 -2.411 1.00 88.94 101 GLY A CA 1
ATOM 793 C C . GLY A 1 101 ? 13.153 8.336 -1.679 1.00 88.94 101 GLY A C 1
ATOM 794 O O . GLY A 1 101 ? 13.371 8.290 -0.469 1.00 88.94 101 GLY A O 1
ATOM 795 N N . ILE A 1 102 ? 13.304 9.457 -2.388 1.00 92.25 102 ILE A N 1
ATOM 796 C CA . ILE A 1 102 ? 13.771 10.717 -1.795 1.00 92.25 102 ILE A CA 1
ATOM 797 C C . ILE A 1 102 ? 12.775 11.260 -0.769 1.00 92.25 102 ILE A C 1
ATOM 799 O O . ILE A 1 102 ? 13.203 11.719 0.289 1.00 92.25 102 ILE A O 1
ATOM 803 N N . ASP A 1 103 ? 11.476 11.239 -1.068 1.00 88.81 103 ASP A N 1
ATOM 804 C CA . ASP A 1 103 ? 10.439 11.755 -0.169 1.00 88.81 103 ASP A CA 1
ATOM 805 C C . ASP A 1 103 ? 10.446 11.020 1.179 1.00 88.81 103 ASP A C 1
ATOM 807 O O . ASP A 1 103 ? 10.534 11.648 2.234 1.00 88.81 103 ASP A O 1
ATOM 811 N N . ASN A 1 104 ? 10.516 9.687 1.150 1.00 86.69 104 ASN A N 1
ATOM 812 C CA . ASN A 1 104 ? 10.633 8.865 2.354 1.00 86.69 104 ASN A CA 1
ATOM 813 C C . ASN A 1 104 ? 11.930 9.138 3.136 1.00 86.69 104 ASN A C 1
ATOM 815 O O . ASN A 1 104 ? 11.896 9.239 4.360 1.00 86.69 104 ASN A O 1
ATOM 819 N N . ILE A 1 105 ? 13.072 9.324 2.462 1.00 90.56 105 ILE A N 1
ATOM 820 C CA . ILE A 1 105 ? 14.327 9.686 3.144 1.00 90.56 105 ILE A CA 1
ATOM 821 C C . ILE A 1 105 ? 14.239 11.086 3.769 1.00 90.56 105 ILE A C 1
ATOM 823 O O . ILE A 1 105 ? 14.735 11.298 4.876 1.00 90.56 105 ILE A O 1
ATOM 827 N N . ARG A 1 106 ? 13.591 12.048 3.103 1.00 89.81 106 ARG A N 1
ATOM 828 C CA . ARG A 1 106 ? 13.358 13.386 3.669 1.00 89.81 106 ARG A CA 1
ATOM 829 C C . ARG A 1 106 ? 12.467 13.328 4.901 1.00 89.81 106 ARG A C 1
ATOM 831 O O . ARG A 1 106 ? 12.738 14.050 5.856 1.00 89.81 106 ARG A O 1
ATOM 838 N N . GLU A 1 107 ? 11.446 12.481 4.891 1.00 84.62 107 GLU A N 1
ATOM 839 C CA . GLU A 1 107 ? 10.561 12.303 6.038 1.00 84.62 107 GLU A CA 1
ATOM 840 C C . GLU A 1 107 ? 11.290 11.628 7.205 1.00 84.62 107 GLU A C 1
ATOM 842 O O . GLU A 1 107 ? 11.225 12.121 8.329 1.00 84.62 107 GLU A O 1
ATOM 847 N N . PHE A 1 108 ? 12.108 10.604 6.931 1.00 85.94 108 PHE A N 1
ATOM 848 C CA . PHE A 1 108 ? 12.999 9.983 7.919 1.00 85.94 108 PHE A CA 1
ATOM 849 C C . PHE A 1 108 ? 13.869 11.007 8.666 1.00 85.94 108 PHE A C 1
ATOM 851 O O . PHE A 1 108 ? 14.027 10.902 9.885 1.00 85.94 108 PHE A O 1
ATOM 858 N N . LEU A 1 109 ? 14.421 11.999 7.958 1.00 85.88 109 LEU A N 1
ATOM 859 C CA . LEU A 1 109 ? 15.267 13.037 8.558 1.00 85.88 109 LEU A CA 1
ATOM 860 C C . LEU A 1 109 ? 14.489 13.997 9.475 1.00 85.88 109 LEU A C 1
ATOM 862 O O . LEU A 1 109 ? 15.096 14.599 10.355 1.00 85.88 109 LEU A O 1
ATOM 866 N N . LYS A 1 110 ? 13.168 14.127 9.300 1.00 83.44 110 LYS A N 1
ATOM 867 C CA . LYS A 1 110 ? 12.306 15.022 10.092 1.00 83.44 110 LYS A CA 1
ATOM 868 C C . LYS A 1 110 ? 11.695 14.363 11.331 1.00 83.44 110 LYS A C 1
ATOM 870 O O . LYS A 1 110 ? 11.214 15.070 12.215 1.00 83.44 110 LYS A O 1
ATOM 875 N N . VAL A 1 111 ? 11.705 13.028 11.423 1.00 75.31 111 VAL A N 1
ATOM 876 C CA . VAL A 1 111 ? 11.045 12.295 12.524 1.00 75.31 111 VAL A CA 1
ATOM 877 C C . VAL A 1 111 ? 11.590 12.678 13.910 1.00 75.31 111 VAL A C 1
ATOM 879 O O . VAL A 1 111 ? 10.822 12.709 14.871 1.00 75.31 111 VAL A O 1
ATOM 882 N N . ASP A 1 112 ? 12.879 13.014 14.029 1.00 67.38 112 ASP A N 1
ATOM 883 C CA . ASP A 1 112 ? 13.484 13.370 15.324 1.00 67.38 112 ASP A CA 1
ATOM 884 C C . ASP A 1 112 ? 12.989 14.725 15.877 1.00 67.38 112 ASP A C 1
ATOM 886 O O . ASP A 1 112 ? 12.841 14.855 17.091 1.00 67.38 112 ASP A O 1
ATOM 890 N N . GLU A 1 113 ? 12.673 15.709 15.024 1.00 64.38 113 GLU A N 1
ATOM 891 C CA . GLU A 1 113 ? 12.141 17.020 15.451 1.00 64.38 113 GLU A CA 1
ATOM 892 C C . GLU A 1 113 ? 10.633 16.977 15.751 1.00 64.38 113 GLU A C 1
ATOM 894 O O . GLU A 1 113 ? 10.164 17.664 16.658 1.00 64.38 113 GLU A O 1
ATOM 899 N N . ASN A 1 114 ? 9.878 16.119 15.054 1.00 60.84 114 ASN A N 1
ATOM 900 C CA . ASN A 1 114 ? 8.411 16.142 15.069 1.00 60.84 114 ASN A CA 1
ATOM 901 C C . ASN A 1 114 ? 7.744 14.988 15.824 1.00 60.84 114 ASN A C 1
ATOM 903 O O . ASN A 1 114 ? 6.524 14.898 15.814 1.00 60.84 114 ASN A O 1
ATOM 907 N N . SER A 1 115 ? 8.482 14.130 16.531 1.00 61.25 115 SER A N 1
ATOM 908 C CA . SER A 1 115 ? 7.918 12.957 17.233 1.00 61.25 115 SER A CA 1
ATOM 909 C C . SER A 1 115 ? 6.673 13.246 18.102 1.00 61.25 115 SER A C 1
ATOM 911 O O . SER A 1 115 ? 5.752 12.430 18.165 1.00 61.25 115 SER A O 1
ATOM 913 N N . SER A 1 116 ? 6.593 14.417 18.745 1.00 57.47 116 SER A N 1
ATOM 914 C CA . SER A 1 116 ? 5.412 14.836 19.520 1.00 57.47 116 SER A CA 1
ATOM 915 C C . SER A 1 116 ? 4.263 15.406 18.669 1.00 57.47 116 SER A C 1
ATOM 917 O O . SER A 1 116 ? 3.095 15.242 19.031 1.00 57.47 116 SER A O 1
ATOM 919 N N . GLU A 1 117 ? 4.566 16.027 17.527 1.00 59.69 117 GLU A N 1
ATOM 920 C CA . GLU A 1 117 ? 3.574 16.507 16.560 1.00 59.69 117 GLU A CA 1
ATOM 921 C C . GLU A 1 117 ? 3.013 15.368 15.709 1.00 59.69 117 GLU A C 1
ATOM 923 O O . GLU A 1 117 ? 1.816 15.358 15.447 1.00 59.69 117 GLU A O 1
ATOM 928 N N . THR A 1 118 ? 3.820 14.371 15.342 1.00 59.47 118 THR A N 1
ATOM 929 C CA . THR A 1 118 ? 3.384 13.241 14.516 1.00 59.47 118 THR A CA 1
ATOM 930 C C . THR A 1 118 ? 2.318 12.401 15.208 1.00 59.47 118 THR A C 1
ATOM 932 O O . THR A 1 118 ? 1.318 12.056 14.584 1.00 59.47 118 THR A O 1
ATOM 935 N N . ASN A 1 119 ? 2.460 12.162 16.516 1.00 61.78 119 ASN A N 1
ATOM 936 C CA . ASN A 1 119 ? 1.427 11.495 17.315 1.00 61.78 119 ASN A CA 1
ATOM 937 C C . ASN A 1 119 ? 0.101 12.280 17.294 1.00 61.78 119 ASN A C 1
ATOM 939 O O . ASN A 1 119 ? -0.955 11.701 17.047 1.00 61.78 119 ASN A O 1
ATOM 943 N N . LYS A 1 120 ? 0.146 13.613 17.458 1.00 65.25 120 LYS A N 1
ATOM 944 C CA . LYS A 1 120 ? -1.048 14.469 17.321 1.00 65.25 120 LYS A CA 1
ATOM 945 C C . LYS A 1 120 ? -1.609 14.449 15.902 1.00 65.25 120 LYS A C 1
ATOM 947 O O . LYS A 1 120 ? -2.819 14.392 15.736 1.00 65.25 120 LYS A O 1
ATOM 952 N N . TRP A 1 121 ? -0.751 14.451 14.886 1.00 58.97 121 TRP A N 1
ATOM 953 C CA . TRP A 1 121 ? -1.149 14.455 13.481 1.00 58.97 121 TRP A CA 1
ATOM 954 C C . TRP A 1 121 ? -1.834 13.151 13.079 1.00 58.97 121 TRP A C 1
ATOM 956 O O . TRP A 1 121 ? -2.824 13.171 12.354 1.00 58.97 121 TRP A O 1
ATOM 966 N N . GLN A 1 122 ? -1.351 12.016 13.583 1.00 64.12 122 GLN A N 1
ATOM 967 C CA . GLN A 1 122 ? -2.010 10.722 13.420 1.00 64.12 122 GLN A CA 1
ATOM 968 C C . GLN A 1 122 ? -3.397 10.728 14.060 1.00 64.12 122 GLN A C 1
ATOM 970 O O . GLN A 1 122 ? -4.357 10.277 13.435 1.00 64.12 122 GLN A O 1
ATOM 975 N N . GLU A 1 123 ? -3.518 11.289 15.263 1.00 64.75 123 GLU A N 1
ATOM 976 C CA . GLU A 1 123 ? -4.785 11.412 15.982 1.00 64.75 123 GLU A CA 1
ATOM 977 C C . GLU A 1 123 ? -5.759 12.377 15.278 1.00 64.75 123 GLU A C 1
ATOM 979 O O . GLU A 1 123 ? -6.938 12.062 15.117 1.00 64.75 123 GLU A O 1
ATOM 984 N N . ASP A 1 124 ? -5.279 13.511 14.772 1.00 67.69 124 ASP A N 1
ATOM 985 C CA . ASP A 1 124 ? -6.078 14.521 14.070 1.00 67.69 124 ASP A CA 1
ATOM 986 C C . ASP A 1 124 ? -6.502 14.053 12.675 1.00 67.69 124 ASP A C 1
ATOM 988 O O . ASP A 1 124 ? -7.650 14.248 12.263 1.00 67.69 124 ASP A O 1
ATOM 992 N N . LEU A 1 125 ? -5.604 13.403 11.933 1.00 66.00 125 LEU A N 1
ATOM 993 C CA . LEU A 1 125 ? -5.913 12.836 10.623 1.00 66.00 125 LEU A CA 1
ATOM 994 C C . LEU A 1 125 ? -6.922 11.699 10.752 1.00 66.00 125 LEU A C 1
ATOM 996 O O . LEU A 1 125 ? -7.865 11.609 9.959 1.00 66.00 125 LEU A O 1
ATOM 1000 N N . TYR A 1 126 ? -6.767 10.892 11.799 1.00 65.19 126 TYR A N 1
ATOM 1001 C CA . TYR A 1 126 ? -7.763 9.934 12.229 1.00 65.19 126 TYR A CA 1
ATOM 1002 C C . TYR A 1 126 ? -9.104 10.633 12.505 1.00 65.19 126 TYR A C 1
ATOM 1004 O O . TYR A 1 126 ? -10.084 10.342 11.824 1.00 65.19 126 TYR A O 1
ATOM 1012 N N . GLN A 1 127 ? -9.184 11.610 13.412 1.00 67.94 127 GLN A N 1
ATOM 1013 C CA . GLN A 1 127 ? -10.464 12.254 13.750 1.00 67.94 127 GLN A CA 1
ATOM 1014 C C . GLN A 1 127 ? -11.132 12.915 12.531 1.00 67.94 127 GLN A C 1
ATOM 1016 O O . GLN A 1 127 ? -12.336 12.748 12.316 1.00 67.94 127 GLN A O 1
ATOM 1021 N N . ASN A 1 128 ? -10.357 13.586 11.676 1.00 70.06 128 ASN A N 1
ATOM 1022 C CA . ASN A 1 128 ? -10.867 14.298 10.504 1.00 70.06 128 ASN A CA 1
ATOM 1023 C C . ASN A 1 128 ? -11.355 13.363 9.386 1.00 70.06 128 ASN A C 1
ATOM 1025 O O . ASN A 1 128 ? -12.456 13.566 8.850 1.00 70.06 128 ASN A O 1
ATOM 1029 N N . LYS A 1 129 ? -10.596 12.311 9.038 1.00 67.69 129 LYS A N 1
ATOM 1030 C CA . LYS A 1 129 ? -11.054 11.320 8.044 1.00 67.69 129 LYS A CA 1
ATOM 1031 C C . LYS A 1 129 ? -12.255 10.526 8.571 1.00 67.69 129 LYS A C 1
ATOM 1033 O O . LYS A 1 129 ? -13.180 10.255 7.804 1.00 67.69 129 LYS A O 1
ATOM 1038 N N . TYR A 1 130 ? -12.317 10.237 9.875 1.00 64.06 130 TYR A N 1
ATOM 1039 C CA . TYR A 1 130 ? -13.475 9.586 10.500 1.00 64.06 130 TYR A CA 1
ATOM 1040 C C . TYR A 1 130 ? -14.736 10.450 10.488 1.00 64.06 130 TYR A C 1
ATOM 1042 O O . TYR A 1 130 ? -15.816 9.959 10.144 1.00 64.06 130 TYR A O 1
ATOM 1050 N N . ALA A 1 131 ? -14.625 11.727 10.858 1.00 62.19 131 ALA A N 1
ATOM 1051 C CA . ALA A 1 131 ? -15.746 12.664 10.842 1.00 62.19 131 ALA A CA 1
ATOM 1052 C C . ALA A 1 131 ? -16.304 12.848 9.418 1.00 62.19 131 ALA A C 1
ATOM 1054 O O . ALA A 1 131 ? -17.517 12.936 9.225 1.00 62.19 131 ALA A O 1
ATOM 1055 N N . SER A 1 132 ? -15.424 12.828 8.414 1.00 61.00 132 SER A N 1
ATOM 1056 C CA . SER A 1 132 ? -15.804 12.957 7.003 1.00 61.00 132 SER A CA 1
ATOM 1057 C C . SER A 1 132 ? -16.487 11.693 6.468 1.00 61.00 132 SER A C 1
ATOM 1059 O O . SER A 1 132 ? -17.571 11.775 5.890 1.00 61.00 132 SER A O 1
ATOM 1061 N N . ALA A 1 133 ? -15.915 10.511 6.725 1.00 59.41 133 ALA A N 1
ATOM 1062 C CA . ALA A 1 133 ? -16.492 9.243 6.273 1.00 59.41 133 ALA A CA 1
ATOM 1063 C C . ALA A 1 133 ? -17.805 8.889 6.994 1.00 59.41 133 ALA A C 1
ATOM 1065 O O . ALA A 1 133 ? -18.725 8.354 6.378 1.00 59.41 133 ALA A O 1
ATOM 1066 N N . SER A 1 134 ? -17.936 9.228 8.283 1.00 57.38 134 SER A N 1
ATOM 1067 C CA . SER A 1 134 ? -19.197 9.045 9.019 1.00 57.38 134 SER A CA 1
ATOM 1068 C C . SER A 1 134 ? -20.317 9.935 8.471 1.00 57.38 134 SER A C 1
ATOM 1070 O O . SER A 1 134 ? -21.413 9.431 8.229 1.00 57.38 134 SER A O 1
ATOM 1072 N N . LYS A 1 135 ? -20.056 11.221 8.193 1.00 62.16 135 LYS A N 1
ATOM 1073 C CA . LYS A 1 135 ? -21.050 12.129 7.586 1.00 62.16 135 LYS A CA 1
ATOM 1074 C C . LYS A 1 135 ? -21.533 11.652 6.216 1.00 62.16 135 LYS A C 1
ATOM 1076 O O . LYS A 1 135 ? -22.735 11.680 5.965 1.00 62.16 135 LYS A O 1
ATOM 1081 N N . PHE A 1 136 ? -20.618 11.199 5.357 1.00 58.03 136 PHE A N 1
ATOM 1082 C CA . PHE A 1 136 ? -20.962 10.671 4.033 1.00 58.03 136 PHE A CA 1
ATOM 1083 C C . PHE A 1 136 ? -21.879 9.436 4.131 1.00 58.03 136 PHE A C 1
ATOM 1085 O O . PHE A 1 136 ? -22.878 9.335 3.423 1.00 58.03 136 PHE A O 1
ATOM 1092 N N . GLN A 1 137 ? -21.597 8.529 5.070 1.00 52.59 137 GLN A N 1
ATOM 1093 C CA . GLN A 1 137 ? -22.352 7.288 5.253 1.00 52.59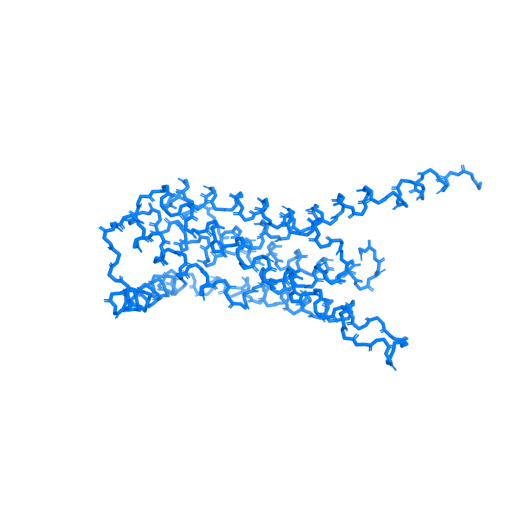 137 GLN A CA 1
ATOM 1094 C C . GLN A 1 137 ? -23.760 7.509 5.845 1.00 52.59 137 GLN A C 1
ATOM 1096 O O . GLN A 1 137 ? -24.709 6.866 5.396 1.00 52.59 137 GLN A O 1
ATOM 1101 N N . TYR A 1 138 ? -23.919 8.406 6.831 1.00 53.19 138 TYR A N 1
ATOM 1102 C CA . TYR A 1 138 ? -25.223 8.688 7.464 1.00 53.19 138 TYR A CA 1
ATOM 1103 C C . TYR A 1 138 ? -26.207 9.426 6.540 1.00 53.19 138 TYR A C 1
ATOM 1105 O O . TYR A 1 138 ? -27.410 9.366 6.783 1.00 53.19 138 TYR A O 1
ATOM 1113 N N . GLY A 1 139 ? -25.718 10.106 5.497 1.00 55.38 139 GLY A N 1
ATOM 1114 C CA . GLY A 1 139 ? -26.555 10.885 4.580 1.00 55.38 139 GLY A CA 1
ATOM 1115 C C . GLY A 1 139 ? -27.065 10.138 3.342 1.00 55.38 139 GLY A C 1
ATOM 1116 O O . GLY A 1 139 ? -28.030 10.598 2.742 1.00 55.38 139 GLY A O 1
ATOM 1117 N N . ILE A 1 140 ? -26.437 9.023 2.937 1.00 56.78 140 ILE A N 1
ATOM 1118 C CA . ILE A 1 140 ? -26.657 8.436 1.596 1.00 56.78 140 ILE A CA 1
ATOM 1119 C C . ILE A 1 140 ? -27.230 7.010 1.641 1.00 56.78 140 ILE A C 1
ATOM 1121 O O . ILE A 1 140 ? -27.975 6.631 0.740 1.00 56.78 140 ILE A O 1
ATOM 1125 N N . LEU A 1 141 ? -26.919 6.198 2.661 1.00 60.06 141 LEU A N 1
ATOM 1126 C CA . LEU A 1 141 ? -27.256 4.767 2.648 1.00 60.06 141 LEU A CA 1
ATOM 1127 C C . LEU A 1 141 ? -27.821 4.279 3.994 1.00 60.06 141 LEU A C 1
ATOM 1129 O O . LEU A 1 141 ? -27.073 3.986 4.930 1.00 60.06 141 LEU A O 1
ATOM 1133 N N . ASP A 1 142 ? -29.146 4.111 4.073 1.00 63.28 142 ASP A N 1
ATOM 1134 C CA . ASP A 1 142 ? -29.819 3.490 5.223 1.00 63.28 142 ASP A CA 1
ATOM 1135 C C . ASP A 1 142 ? -29.726 1.954 5.163 1.00 63.28 142 ASP A C 1
ATOM 1137 O O . ASP A 1 142 ? -30.681 1.228 4.880 1.00 63.28 142 ASP A O 1
ATOM 1141 N N . PHE A 1 143 ? -28.520 1.426 5.378 1.00 66.50 143 PHE A N 1
ATOM 1142 C CA . PHE A 1 143 ? -28.337 -0.020 5.483 1.00 66.50 143 PHE A CA 1
ATOM 1143 C C . PHE A 1 143 ? -28.937 -0.542 6.789 1.00 66.50 143 PHE A C 1
ATOM 1145 O O . PHE A 1 143 ? -28.552 -0.097 7.876 1.00 66.50 143 PHE A O 1
ATOM 1152 N N . ARG A 1 144 ? -29.812 -1.554 6.677 1.00 66.81 144 ARG A N 1
ATOM 1153 C CA . ARG A 1 144 ? -30.466 -2.214 7.822 1.00 66.81 144 ARG A CA 1
ATOM 1154 C C . ARG A 1 144 ? -29.500 -2.977 8.736 1.00 66.81 144 ARG A C 1
ATOM 1156 O O . ARG A 1 144 ? -29.827 -3.188 9.899 1.00 66.81 144 ARG A O 1
ATOM 1163 N N . SER A 1 145 ? -28.330 -3.404 8.246 1.00 78.94 145 SER A N 1
ATOM 1164 C CA . SER A 1 145 ? -27.342 -4.131 9.052 1.00 78.94 145 SER A CA 1
ATOM 1165 C C . SER A 1 145 ? -26.218 -3.210 9.539 1.00 78.94 145 SER A C 1
ATOM 1167 O O . SER A 1 145 ? -25.461 -2.628 8.760 1.00 78.94 145 SER A O 1
ATOM 1169 N N . ALA A 1 146 ? -26.072 -3.115 10.864 1.00 80.44 146 ALA A N 1
ATOM 1170 C CA . ALA A 1 146 ? -25.008 -2.338 11.500 1.00 80.44 146 ALA A CA 1
ATOM 1171 C C . ALA A 1 146 ? -23.606 -2.794 11.051 1.00 80.44 146 ALA A C 1
ATOM 1173 O O . ALA A 1 146 ? -22.716 -1.969 10.869 1.00 80.44 146 ALA A O 1
ATOM 1174 N N . ALA A 1 147 ? -23.426 -4.096 10.800 1.00 83.94 147 ALA A N 1
ATOM 1175 C CA . ALA A 1 147 ? -22.156 -4.659 10.350 1.00 83.94 147 ALA A CA 1
ATOM 1176 C C . ALA A 1 147 ? -21.740 -4.172 8.952 1.00 83.94 147 ALA A C 1
ATOM 1178 O O . ALA A 1 147 ? -20.581 -3.819 8.751 1.00 83.94 147 ALA A O 1
ATOM 1179 N N . LEU A 1 148 ? -22.677 -4.102 7.998 1.00 84.62 148 LEU A N 1
ATOM 1180 C CA . LEU A 1 148 ? -22.387 -3.623 6.642 1.00 84.62 148 LEU A CA 1
ATOM 1181 C C . LEU A 1 148 ? -22.063 -2.129 6.642 1.00 84.62 148 LEU A C 1
ATOM 1183 O O . LEU A 1 148 ? -21.141 -1.697 5.958 1.00 84.62 148 LEU A O 1
ATOM 1187 N N . ARG A 1 149 ? -22.779 -1.348 7.460 1.00 83.25 149 ARG A N 1
ATOM 1188 C CA . ARG A 1 149 ? -22.509 0.083 7.641 1.00 83.25 149 ARG A CA 1
ATOM 1189 C C . ARG A 1 149 ? -21.085 0.324 8.148 1.00 83.25 149 ARG A C 1
ATOM 1191 O O . ARG A 1 149 ? -20.381 1.165 7.604 1.00 83.25 149 ARG A O 1
ATOM 1198 N N . GLN A 1 150 ? -20.650 -0.446 9.145 1.00 85.50 150 GLN A N 1
ATOM 1199 C CA . GLN A 1 150 ? -19.285 -0.374 9.674 1.00 85.50 150 GLN A CA 1
ATOM 1200 C C . GLN A 1 150 ? -18.243 -0.834 8.646 1.00 85.50 150 GLN A C 1
ATOM 1202 O O . GLN A 1 150 ? -17.216 -0.181 8.497 1.00 85.50 150 GLN A O 1
ATOM 1207 N N . ALA A 1 151 ? -18.513 -1.918 7.909 1.00 88.56 151 ALA A N 1
ATOM 1208 C CA . ALA A 1 151 ? -17.611 -2.421 6.872 1.00 88.56 151 ALA A CA 1
ATOM 1209 C C . ALA A 1 151 ? -17.397 -1.393 5.752 1.00 88.56 151 ALA A C 1
ATOM 1211 O O . ALA A 1 151 ? -16.264 -1.141 5.357 1.00 88.56 151 ALA A O 1
ATOM 1212 N N . LEU A 1 152 ? -18.474 -0.758 5.283 1.00 87.50 152 LEU A N 1
ATOM 1213 C CA . LEU A 1 152 ? -18.417 0.292 4.265 1.00 87.50 152 LEU A CA 1
ATOM 1214 C C . LEU A 1 152 ? -17.734 1.566 4.770 1.00 87.50 152 LEU A C 1
ATOM 1216 O O . LEU A 1 152 ? -17.029 2.225 4.007 1.00 87.50 152 LEU A O 1
ATOM 1220 N N . GLN A 1 153 ? -17.898 1.888 6.052 1.00 85.69 153 GLN A N 1
ATOM 1221 C CA . GLN A 1 153 ? -17.209 3.017 6.663 1.00 85.69 153 GLN A CA 1
ATOM 1222 C C . GLN A 1 153 ? -15.698 2.765 6.735 1.00 85.69 153 GLN A C 1
ATOM 1224 O O . GLN A 1 153 ? -14.923 3.613 6.300 1.00 85.69 153 GLN A O 1
ATOM 1229 N N . VAL A 1 154 ? -15.282 1.593 7.232 1.00 89.25 154 VAL A N 1
ATOM 1230 C CA . VAL A 1 154 ? -13.877 1.146 7.228 1.00 89.25 154 VAL A CA 1
ATOM 1231 C C . VAL A 1 154 ? -13.322 1.193 5.807 1.00 89.25 154 VAL A C 1
ATOM 1233 O O . VAL A 1 154 ? -12.284 1.809 5.582 1.00 89.25 154 VAL A O 1
ATOM 1236 N N . PHE A 1 155 ? -14.037 0.590 4.854 1.00 92.06 155 PHE A N 1
ATOM 1237 C CA . PHE A 1 155 ? -13.655 0.569 3.446 1.00 92.06 155 PHE A CA 1
ATOM 1238 C C . PHE A 1 155 ? -13.415 1.984 2.917 1.00 92.06 155 PHE A C 1
ATOM 1240 O O . PHE A 1 155 ? -12.349 2.260 2.386 1.00 92.06 155 PHE A O 1
ATOM 1247 N N . SER A 1 156 ? -14.367 2.900 3.113 1.00 88.88 156 SER A N 1
ATOM 1248 C CA . SER A 1 156 ? -14.278 4.266 2.582 1.00 88.88 156 SER A CA 1
ATOM 1249 C C . SER A 1 156 ? -13.128 5.054 3.211 1.00 88.88 156 SER A C 1
ATOM 1251 O O . SER A 1 156 ? -12.444 5.807 2.517 1.00 88.88 156 SER A O 1
ATOM 1253 N N . ILE A 1 157 ? -12.895 4.868 4.515 1.00 86.62 157 ILE A N 1
ATOM 1254 C CA . ILE A 1 157 ? -11.790 5.499 5.248 1.00 86.62 157 ILE A CA 1
ATOM 1255 C C . ILE A 1 157 ? -10.443 5.030 4.696 1.00 86.62 157 ILE A C 1
ATOM 1257 O O . ILE A 1 157 ? -9.609 5.874 4.375 1.00 86.62 157 ILE A O 1
ATOM 1261 N N . ILE A 1 158 ? -10.248 3.714 4.573 1.00 90.25 158 ILE A N 1
ATOM 1262 C CA . ILE A 1 158 ? -9.000 3.129 4.068 1.00 90.25 158 ILE A CA 1
ATOM 1263 C C . ILE A 1 158 ? -8.808 3.488 2.599 1.00 90.25 158 ILE A C 1
ATOM 1265 O O . ILE A 1 158 ? -7.776 4.032 2.240 1.00 90.25 158 ILE A O 1
ATOM 1269 N N . PHE A 1 159 ? -9.824 3.293 1.764 1.00 90.75 159 PHE A N 1
ATOM 1270 C CA . PHE A 1 159 ? -9.752 3.594 0.337 1.00 90.75 159 PHE A CA 1
ATOM 1271 C C . PHE A 1 159 ? -9.369 5.054 0.070 1.00 90.75 159 PHE A C 1
ATOM 1273 O O . PHE A 1 159 ? -8.502 5.330 -0.746 1.00 90.75 159 PHE A O 1
ATOM 1280 N N . THR A 1 160 ? -9.963 6.001 0.803 1.00 86.38 160 THR A N 1
ATOM 1281 C CA . THR A 1 160 ? -9.628 7.430 0.667 1.00 86.38 160 THR A CA 1
ATOM 1282 C C . THR A 1 160 ? -8.280 7.779 1.306 1.00 86.38 160 THR A C 1
ATOM 1284 O O . THR A 1 160 ? -7.737 8.855 1.063 1.00 86.38 160 THR A O 1
ATOM 1287 N N . ALA A 1 161 ? -7.763 6.955 2.216 1.00 83.88 161 ALA A N 1
ATOM 1288 C CA . ALA A 1 161 ? -6.421 7.125 2.766 1.00 83.88 161 ALA A CA 1
ATOM 1289 C C . ALA A 1 161 ? -5.345 6.644 1.784 1.00 83.88 161 ALA A C 1
ATOM 1291 O O . ALA A 1 161 ? -4.354 7.340 1.632 1.00 83.88 161 ALA A O 1
ATOM 1292 N N . GLU A 1 162 ? -5.614 5.550 1.078 1.00 87.50 162 GLU A N 1
ATOM 1293 C CA . GLU A 1 162 ? -4.735 4.914 0.085 1.00 87.50 162 GLU A CA 1
ATOM 1294 C C . GLU A 1 162 ? -4.811 5.554 -1.310 1.00 87.50 162 GLU A C 1
ATOM 1296 O O . GLU A 1 162 ? -4.003 5.275 -2.197 1.00 87.50 162 GLU A O 1
ATOM 1301 N N . TRP A 1 163 ? -5.822 6.392 -1.555 1.00 83.88 163 TRP A N 1
ATOM 1302 C CA . TRP A 1 163 ? -6.035 6.973 -2.874 1.00 83.88 163 TRP A CA 1
ATOM 1303 C C . TRP A 1 163 ? -4.903 7.929 -3.258 1.00 83.88 163 TRP A C 1
ATO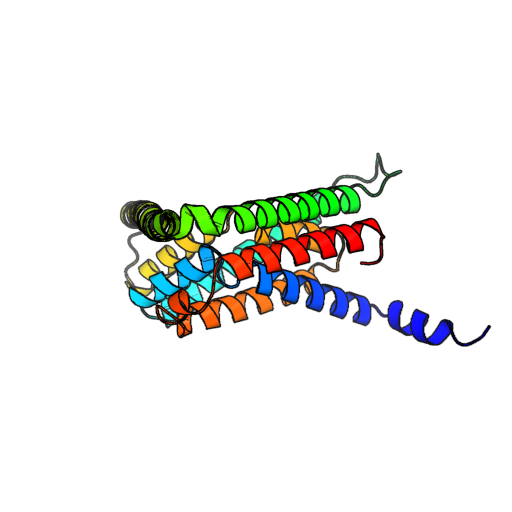M 1305 O O . TRP A 1 163 ? -4.765 9.012 -2.688 1.00 83.88 163 TRP A O 1
ATOM 1315 N N . GLY A 1 164 ? -4.146 7.549 -4.285 1.00 82.50 164 GLY A N 1
ATOM 1316 C CA . GLY A 1 164 ? -2.985 8.295 -4.764 1.00 82.50 164 GLY A CA 1
ATOM 1317 C C . GLY A 1 164 ? -1.763 8.172 -3.856 1.00 82.50 164 GLY A C 1
ATOM 1318 O O . GLY A 1 164 ? -0.853 8.990 -3.980 1.00 82.50 164 GLY A O 1
ATOM 1319 N N . ASP A 1 165 ? -1.747 7.192 -2.948 1.00 84.69 165 ASP A N 1
ATOM 1320 C CA . ASP A 1 165 ? -0.624 6.977 -2.043 1.00 84.69 165 ASP A CA 1
ATOM 1321 C C . ASP A 1 165 ? 0.551 6.252 -2.730 1.00 84.69 165 ASP A C 1
ATOM 1323 O O . ASP A 1 165 ? 0.469 5.800 -3.882 1.00 84.69 165 ASP A O 1
ATOM 1327 N N . LYS A 1 166 ? 1.676 6.156 -2.018 1.00 83.06 166 LYS A N 1
ATOM 1328 C CA . LYS A 1 166 ? 2.943 5.598 -2.511 1.00 83.06 166 LYS A CA 1
ATOM 1329 C C . LYS A 1 166 ? 2.766 4.171 -3.020 1.00 83.06 166 LYS A C 1
ATOM 1331 O O . LYS A 1 166 ? 3.276 3.843 -4.088 1.00 83.06 166 LYS A O 1
ATOM 1336 N N . SER A 1 167 ? 2.026 3.336 -2.292 1.00 88.12 167 SER A N 1
ATOM 1337 C CA . SER A 1 167 ? 1.757 1.941 -2.657 1.00 88.12 167 SER A CA 1
ATOM 1338 C C . SER A 1 167 ? 0.920 1.823 -3.938 1.00 88.12 167 SER A C 1
ATOM 1340 O O . SER A 1 167 ? 1.219 0.979 -4.791 1.00 88.12 167 SER A O 1
ATOM 1342 N N . MET A 1 168 ? -0.057 2.716 -4.135 1.00 91.00 168 MET A N 1
ATOM 1343 C CA . MET A 1 168 ? -0.862 2.809 -5.358 1.00 91.00 168 MET A CA 1
ATOM 1344 C C . MET A 1 168 ? 0.028 3.115 -6.568 1.00 91.00 168 MET A C 1
ATOM 1346 O O . MET A 1 168 ? 0.039 2.372 -7.551 1.00 91.00 168 MET A O 1
ATOM 1350 N N . LEU A 1 169 ? 0.831 4.178 -6.485 1.00 87.19 169 LEU A N 1
ATOM 1351 C CA . LEU A 1 169 ? 1.701 4.601 -7.586 1.00 87.19 169 LEU A CA 1
ATOM 1352 C C . LEU A 1 169 ? 2.855 3.620 -7.837 1.00 87.19 169 LEU A C 1
ATOM 1354 O O . LEU A 1 169 ? 3.231 3.404 -8.990 1.00 87.19 169 LEU A O 1
ATOM 1358 N N . ALA A 1 170 ? 3.361 2.957 -6.796 1.00 86.12 170 ALA A N 1
ATOM 1359 C CA . ALA A 1 170 ? 4.321 1.868 -6.938 1.00 86.12 170 ALA A CA 1
ATOM 1360 C C . ALA A 1 170 ? 3.726 0.665 -7.675 1.00 86.12 170 ALA A C 1
ATOM 1362 O O . ALA A 1 170 ? 4.384 0.079 -8.531 1.00 86.12 170 ALA A O 1
ATOM 1363 N N . THR A 1 171 ? 2.473 0.314 -7.373 1.00 91.94 171 THR A N 1
ATOM 1364 C CA . THR A 1 171 ? 1.753 -0.768 -8.057 1.00 91.94 171 THR A CA 1
ATOM 1365 C C . THR A 1 171 ? 1.515 -0.422 -9.524 1.00 91.94 171 THR A C 1
ATOM 1367 O O . THR A 1 171 ? 1.730 -1.274 -10.385 1.00 91.94 171 THR A O 1
ATOM 1370 N N . VAL A 1 172 ? 1.136 0.828 -9.826 1.00 90.31 172 VAL A N 1
ATOM 1371 C CA . VAL A 1 172 ? 1.023 1.332 -11.207 1.00 90.31 172 VAL A CA 1
ATOM 1372 C C . VAL A 1 172 ? 2.352 1.143 -11.942 1.00 90.31 172 VAL A C 1
ATOM 1374 O O . VAL A 1 172 ? 2.372 0.486 -12.981 1.00 90.31 172 VAL A O 1
ATOM 1377 N N . ALA A 1 173 ? 3.454 1.644 -11.373 1.00 86.19 173 ALA A N 1
ATOM 1378 C CA . ALA A 1 173 ? 4.791 1.555 -11.960 1.00 86.19 173 ALA A CA 1
ATOM 1379 C C . ALA A 1 173 ? 5.244 0.100 -12.179 1.00 86.19 173 ALA A C 1
ATOM 1381 O O . ALA A 1 173 ? 5.646 -0.259 -13.281 1.00 86.19 173 ALA A O 1
ATOM 1382 N N . LEU A 1 174 ? 5.112 -0.759 -11.164 1.00 86.44 174 LEU A N 1
ATOM 1383 C CA . LEU A 1 174 ? 5.466 -2.179 -11.261 1.00 86.44 174 LEU A CA 1
ATOM 1384 C C . LEU A 1 174 ? 4.612 -2.917 -12.291 1.00 86.44 174 LEU A C 1
ATOM 1386 O O . LEU A 1 174 ? 5.123 -3.752 -13.024 1.00 86.44 174 LEU A O 1
ATOM 1390 N N . SER A 1 175 ? 3.311 -2.634 -12.363 1.00 89.25 175 SER A N 1
ATOM 1391 C CA . SER A 1 175 ? 2.424 -3.298 -13.326 1.00 89.25 175 SER A CA 1
ATOM 1392 C C . SER A 1 175 ? 2.640 -2.850 -14.771 1.00 89.25 175 SER A C 1
ATOM 1394 O O . SER A 1 175 ? 2.164 -3.533 -15.673 1.00 89.25 175 SER A O 1
ATOM 1396 N N . ALA A 1 176 ? 3.329 -1.726 -14.996 1.00 84.00 176 ALA A N 1
ATOM 1397 C CA . ALA A 1 176 ? 3.721 -1.288 -16.331 1.00 84.00 176 ALA A CA 1
ATOM 1398 C C . ALA A 1 176 ? 4.921 -2.091 -16.864 1.00 84.00 176 ALA A C 1
ATOM 1400 O O . ALA A 1 176 ? 4.972 -2.356 -18.061 1.00 84.00 176 ALA A O 1
ATOM 1401 N N . THR A 1 177 ? 5.835 -2.521 -15.983 1.00 80.19 177 THR A N 1
ATOM 1402 C CA . THR A 1 177 ? 7.088 -3.202 -16.364 1.00 80.19 177 THR A CA 1
ATOM 1403 C C . THR A 1 177 ? 7.096 -4.710 -16.078 1.00 80.19 177 THR A C 1
ATOM 1405 O O . THR A 1 177 ? 7.901 -5.446 -16.642 1.00 80.19 177 THR A O 1
ATOM 1408 N N . GLN A 1 178 ? 6.199 -5.211 -15.221 1.00 83.56 178 GLN A N 1
ATOM 1409 C CA . GLN A 1 178 ? 6.118 -6.621 -14.810 1.00 83.56 178 GLN A CA 1
ATOM 1410 C C . GLN A 1 178 ? 4.779 -7.272 -15.189 1.00 83.56 178 GLN A C 1
ATOM 1412 O O . GLN A 1 178 ? 3.783 -6.577 -15.403 1.00 83.56 178 GLN A O 1
ATOM 1417 N N . PRO A 1 179 ? 4.692 -8.622 -15.198 1.00 87.12 179 PRO A N 1
ATOM 1418 C CA . PRO A 1 179 ? 3.438 -9.321 -15.457 1.00 87.12 179 PRO A CA 1
ATOM 1419 C C . PRO A 1 179 ? 2.311 -8.857 -14.503 1.00 87.12 179 PRO A C 1
ATOM 1421 O O . PRO A 1 179 ? 2.437 -9.022 -13.286 1.00 87.12 179 PRO A O 1
ATOM 1424 N N . PRO A 1 180 ? 1.166 -8.353 -15.006 1.00 88.62 180 PRO A N 1
ATOM 1425 C CA . PRO A 1 180 ? 0.130 -7.714 -14.175 1.00 88.62 180 PRO A CA 1
ATOM 1426 C C . PRO A 1 180 ? -0.468 -8.639 -13.115 1.00 88.62 180 PRO A C 1
ATOM 1428 O O . PRO A 1 180 ? -0.764 -8.233 -11.991 1.00 88.62 180 PRO A O 1
ATOM 1431 N N . ILE A 1 181 ? -0.617 -9.916 -13.471 1.00 90.50 181 ILE A N 1
ATOM 1432 C CA . ILE A 1 181 ? -1.113 -10.965 -12.575 1.00 90.50 181 ILE A CA 1
ATOM 1433 C C . ILE A 1 181 ? -0.116 -11.204 -11.436 1.00 90.50 181 ILE A C 1
ATOM 1435 O O . ILE A 1 181 ? -0.526 -11.334 -10.285 1.00 90.50 181 ILE A O 1
ATOM 1439 N N . ALA A 1 182 ? 1.186 -11.216 -11.739 1.00 90.19 182 ALA A N 1
ATOM 1440 C CA . ALA A 1 182 ? 2.235 -11.387 -10.739 1.00 90.19 182 ALA A CA 1
ATOM 1441 C C . ALA A 1 182 ? 2.234 -10.224 -9.739 1.00 90.19 182 ALA A C 1
ATOM 1443 O O . ALA A 1 182 ? 2.238 -10.454 -8.530 1.00 90.19 182 ALA A O 1
ATOM 1444 N N . VAL A 1 183 ? 2.131 -8.991 -10.248 1.00 91.88 183 VAL A N 1
ATOM 1445 C CA . VAL A 1 183 ? 2.062 -7.774 -9.427 1.00 91.88 183 VAL A CA 1
ATOM 1446 C C . VAL A 1 183 ? 0.808 -7.757 -8.558 1.00 91.88 183 VAL A C 1
ATOM 1448 O O . VAL A 1 183 ? 0.894 -7.472 -7.368 1.00 91.88 183 VAL A O 1
ATOM 1451 N N . THR A 1 184 ? -0.350 -8.124 -9.115 1.00 93.94 184 THR A N 1
ATOM 1452 C CA . THR A 1 184 ? -1.617 -8.169 -8.365 1.00 93.94 184 THR A CA 1
ATOM 1453 C C . THR A 1 184 ? -1.541 -9.172 -7.216 1.00 93.94 184 THR A C 1
ATOM 1455 O O . THR A 1 184 ? -1.958 -8.866 -6.102 1.00 93.94 184 THR A O 1
ATOM 1458 N N . LEU A 1 185 ? -1.003 -10.370 -7.469 1.00 94.25 185 LEU A N 1
ATOM 1459 C CA . LEU A 1 185 ? -0.883 -11.417 -6.454 1.00 94.25 185 LEU A CA 1
ATOM 1460 C C . LEU A 1 185 ? 0.115 -11.036 -5.359 1.00 94.25 185 LEU A C 1
ATOM 1462 O O . LEU A 1 185 ? -0.215 -11.158 -4.179 1.00 94.25 185 LEU A O 1
ATOM 1466 N N . GLY A 1 186 ? 1.302 -10.549 -5.725 1.00 94.06 186 GLY A N 1
ATOM 1467 C CA . GLY A 1 186 ? 2.298 -10.132 -4.740 1.00 94.06 186 GLY A CA 1
ATOM 1468 C C . GLY A 1 186 ? 1.821 -8.943 -3.904 1.00 94.06 186 GLY A C 1
ATOM 1469 O O . GLY A 1 186 ? 1.887 -9.004 -2.675 1.00 94.06 186 GLY A O 1
ATOM 1470 N N . ALA A 1 187 ? 1.230 -7.922 -4.533 1.00 94.19 187 ALA A N 1
ATOM 1471 C CA . ALA A 1 187 ? 0.639 -6.783 -3.831 1.00 94.19 187 ALA A CA 1
ATOM 1472 C C . ALA A 1 187 ? -0.498 -7.207 -2.887 1.00 94.19 187 ALA A C 1
ATOM 1474 O O . ALA A 1 187 ? -0.507 -6.822 -1.717 1.00 94.19 187 ALA A O 1
ATOM 1475 N N . ALA A 1 188 ? -1.415 -8.069 -3.343 1.00 94.50 188 ALA A N 1
ATOM 1476 C CA . ALA A 1 188 ? -2.496 -8.586 -2.505 1.00 94.50 188 ALA A CA 1
ATOM 1477 C C . ALA A 1 188 ? -1.969 -9.369 -1.290 1.00 94.50 188 ALA A C 1
ATOM 1479 O O . ALA A 1 188 ? -2.502 -9.227 -0.189 1.00 94.50 188 ALA A O 1
ATOM 1480 N N . MET A 1 189 ? -0.908 -10.165 -1.459 1.00 94.81 189 MET A N 1
ATOM 1481 C CA . MET A 1 189 ? -0.254 -10.868 -0.350 1.00 94.81 189 MET A CA 1
ATOM 1482 C C . MET A 1 189 ? 0.401 -9.898 0.642 1.00 94.81 189 MET A C 1
ATOM 1484 O O . MET A 1 189 ? 0.280 -10.098 1.853 1.00 94.81 189 MET A O 1
ATOM 1488 N N . GLY A 1 190 ? 1.054 -8.843 0.144 1.00 93.69 190 GLY A N 1
ATOM 1489 C CA . GLY A 1 190 ? 1.654 -7.793 0.970 1.00 93.69 190 GLY A CA 1
ATOM 1490 C C . GLY A 1 190 ? 0.601 -7.069 1.810 1.00 93.69 190 GLY A C 1
ATOM 1491 O O . GLY A 1 190 ? 0.702 -7.038 3.038 1.00 93.69 190 GLY A O 1
ATOM 1492 N N . HIS A 1 191 ? -0.467 -6.591 1.167 1.00 93.88 191 HIS A N 1
ATOM 1493 C CA . HIS A 1 191 ? -1.602 -5.951 1.835 1.00 93.88 191 HIS A CA 1
ATOM 1494 C C . HIS A 1 191 ? -2.291 -6.871 2.844 1.00 93.88 191 HIS A C 1
ATOM 1496 O O . HIS A 1 191 ? -2.647 -6.428 3.938 1.00 93.88 191 HIS A O 1
ATOM 1502 N N . LEU A 1 192 ? -2.471 -8.154 2.516 1.00 94.94 192 LEU A N 1
ATOM 1503 C CA . LEU A 1 192 ? -3.059 -9.125 3.435 1.00 94.94 192 LEU A CA 1
ATOM 1504 C C . LEU A 1 192 ? -2.212 -9.249 4.699 1.00 94.94 192 LEU A C 1
ATOM 1506 O O . LEU A 1 192 ? -2.753 -9.156 5.802 1.00 94.94 192 LEU A O 1
ATOM 1510 N N . LEU A 1 193 ? -0.898 -9.423 4.556 1.00 93.69 193 LEU A N 1
ATOM 1511 C CA . LEU A 1 193 ? -0.004 -9.562 5.701 1.00 93.69 193 LEU A CA 1
ATOM 1512 C C . LEU A 1 193 ? 0.039 -8.276 6.539 1.00 93.69 193 LEU A C 1
ATOM 1514 O O . LEU A 1 193 ? -0.121 -8.347 7.758 1.00 93.69 193 LEU A O 1
ATOM 1518 N N . ALA A 1 194 ? 0.156 -7.108 5.903 1.00 91.00 194 ALA A N 1
ATOM 1519 C CA . ALA A 1 194 ? 0.100 -5.816 6.586 1.00 91.00 194 ALA A CA 1
ATOM 1520 C C . ALA A 1 194 ? -1.228 -5.629 7.348 1.00 91.00 194 ALA A C 1
ATOM 1522 O O . ALA A 1 194 ? -1.226 -5.257 8.522 1.00 91.00 194 ALA A O 1
ATOM 1523 N N . THR A 1 195 ? -2.360 -5.986 6.734 1.00 92.81 195 THR A N 1
ATOM 1524 C CA . THR A 1 195 ? -3.693 -5.890 7.356 1.00 92.81 195 THR A CA 1
ATOM 1525 C C . THR A 1 195 ? -3.834 -6.835 8.546 1.00 92.81 195 THR A C 1
ATOM 1527 O O . THR A 1 195 ? -4.367 -6.442 9.587 1.00 92.81 195 THR A O 1
ATOM 1530 N N . VAL A 1 196 ? -3.351 -8.078 8.429 1.00 93.06 196 VAL A N 1
ATOM 1531 C CA . VAL A 1 196 ? -3.335 -9.034 9.547 1.00 93.06 196 VAL A CA 1
ATOM 1532 C C . VAL A 1 196 ? -2.535 -8.458 10.712 1.00 93.06 196 VAL A C 1
ATOM 1534 O O . VAL A 1 196 ? -3.030 -8.453 11.841 1.00 93.06 196 VAL A O 1
ATOM 1537 N N . LEU A 1 197 ? -1.335 -7.938 10.444 1.00 90.31 197 LEU A N 1
ATOM 1538 C CA . LEU A 1 197 ? -0.484 -7.337 11.467 1.00 90.31 197 LEU A CA 1
ATOM 1539 C C . LEU A 1 197 ? -1.173 -6.137 12.130 1.00 90.31 197 LEU A C 1
ATOM 1541 O O . LEU A 1 197 ? -1.277 -6.119 13.353 1.00 90.31 197 LEU A O 1
ATOM 1545 N N . ALA A 1 198 ? -1.728 -5.199 11.361 1.00 88.75 198 ALA A N 1
ATOM 1546 C CA . ALA A 1 198 ? -2.420 -4.027 11.899 1.00 88.75 198 ALA A CA 1
ATOM 1547 C C . ALA A 1 198 ? -3.628 -4.400 12.778 1.00 88.75 198 ALA A C 1
ATOM 1549 O O . ALA A 1 198 ? -3.755 -3.944 13.918 1.00 88.75 198 ALA A O 1
ATOM 1550 N N . VAL A 1 199 ? -4.514 -5.266 12.275 1.00 91.00 199 VAL A N 1
ATOM 1551 C CA . VAL A 1 199 ? -5.772 -5.620 12.954 1.00 91.00 199 VAL A CA 1
ATOM 1552 C C . VAL A 1 199 ? -5.535 -6.497 14.186 1.00 91.00 199 VAL A C 1
ATOM 1554 O O . VAL A 1 199 ? -6.236 -6.356 15.196 1.00 91.00 199 VAL A O 1
ATOM 1557 N N . LEU A 1 200 ? -4.568 -7.419 14.128 1.00 89.31 200 LEU A N 1
ATOM 1558 C CA . LEU A 1 200 ? -4.219 -8.250 15.282 1.00 89.31 200 LEU A CA 1
ATOM 1559 C C . LEU A 1 200 ? -3.388 -7.478 16.306 1.00 89.31 200 LEU A C 1
ATOM 1561 O O . LEU A 1 200 ? -3.651 -7.611 17.504 1.00 89.31 200 LEU A O 1
ATOM 1565 N N . GLY A 1 201 ? -2.437 -6.668 15.841 1.00 80.81 201 GLY A N 1
ATOM 1566 C CA . GLY A 1 201 ? -1.532 -5.892 16.680 1.00 80.81 201 GLY A CA 1
ATOM 1567 C C . GLY A 1 201 ? -2.198 -4.732 17.412 1.00 80.81 201 GLY A C 1
ATOM 1568 O O . GLY A 1 201 ? -1.798 -4.433 18.537 1.00 80.81 201 GLY A O 1
ATOM 1569 N N . GLY A 1 202 ? -3.236 -4.113 16.837 1.00 72.62 202 GLY A N 1
ATOM 1570 C CA . GLY A 1 202 ? -3.996 -3.037 17.483 1.00 72.62 202 GLY A CA 1
ATOM 1571 C C . GLY A 1 202 ? -3.092 -1.950 18.084 1.00 72.62 202 GLY A C 1
ATOM 1572 O O . GLY A 1 202 ? -2.082 -1.570 17.495 1.00 72.62 202 GLY A O 1
ATOM 1573 N N . SER A 1 203 ? -3.403 -1.485 19.299 1.00 61.16 203 SER A N 1
ATOM 1574 C CA . SER A 1 203 ? -2.590 -0.476 20.001 1.00 61.16 203 SER A CA 1
ATOM 1575 C C . SER A 1 203 ? -1.190 -0.944 20.412 1.00 61.16 203 SER A C 1
ATOM 1577 O O . SER A 1 203 ? -0.356 -0.105 20.749 1.00 61.16 203 SER A O 1
ATOM 1579 N N . ALA A 1 204 ? -0.912 -2.254 20.422 1.00 66.56 204 ALA A N 1
ATOM 1580 C CA . ALA A 1 204 ? 0.385 -2.773 20.850 1.00 66.56 204 ALA A CA 1
ATOM 1581 C C . ALA A 1 204 ? 1.464 -2.482 19.804 1.00 66.56 204 ALA A C 1
ATOM 1583 O O . ALA A 1 204 ? 2.557 -2.047 20.150 1.00 66.56 204 ALA A O 1
ATOM 1584 N N . ILE A 1 205 ? 1.139 -2.652 18.523 1.00 64.81 205 ILE A N 1
ATOM 1585 C CA . ILE A 1 205 ? 2.087 -2.455 17.422 1.00 64.81 205 ILE A CA 1
ATOM 1586 C C . ILE A 1 205 ? 2.546 -0.998 17.304 1.00 64.81 205 ILE A C 1
ATOM 1588 O O . ILE A 1 205 ? 3.724 -0.748 17.055 1.00 64.81 205 ILE A O 1
ATOM 1592 N N . SER A 1 206 ? 1.653 -0.046 17.587 1.00 54.88 206 SER A N 1
ATOM 1593 C CA . SER A 1 206 ? 1.969 1.384 17.533 1.00 54.88 206 SER A CA 1
ATOM 1594 C C . SER A 1 206 ? 3.071 1.811 18.510 1.00 54.88 206 SER A C 1
ATOM 1596 O O . SER A 1 206 ? 3.728 2.821 18.287 1.00 54.88 206 SER A O 1
ATOM 1598 N N . ARG A 1 207 ? 3.331 1.023 19.562 1.00 59.41 207 ARG A N 1
ATOM 1599 C CA . ARG A 1 207 ? 4.377 1.314 20.555 1.00 59.41 207 ARG A CA 1
ATOM 1600 C C . ARG A 1 207 ? 5.749 0.740 20.207 1.00 59.41 207 ARG A C 1
ATOM 1602 O O . ARG A 1 207 ? 6.733 1.161 20.807 1.00 59.41 207 ARG A O 1
ATOM 1609 N N . TYR A 1 208 ? 5.817 -0.238 19.303 1.00 61.28 208 TYR A N 1
ATOM 1610 C CA . TYR A 1 208 ? 7.052 -0.982 19.017 1.00 61.28 208 TYR A CA 1
ATOM 1611 C C . TYR A 1 208 ? 7.630 -0.704 17.633 1.00 61.28 208 TYR A C 1
ATOM 1613 O O . TYR A 1 208 ? 8.813 -0.959 17.410 1.00 61.28 208 TYR A O 1
ATOM 1621 N N . VAL A 1 209 ? 6.825 -0.190 16.705 1.00 65.00 209 VAL A N 1
ATOM 1622 C CA . VAL A 1 209 ? 7.282 0.099 15.349 1.00 65.00 209 VAL A CA 1
ATOM 1623 C C . VAL A 1 209 ? 7.641 1.578 15.248 1.00 65.00 209 VAL A C 1
ATOM 1625 O O . VAL A 1 209 ? 6.775 2.444 15.305 1.00 65.00 209 VAL A O 1
ATOM 1628 N N . SER A 1 210 ? 8.938 1.867 15.130 1.00 68.12 210 SER A N 1
ATOM 1629 C CA . SER A 1 210 ? 9.428 3.234 14.950 1.00 68.12 210 SER A CA 1
ATOM 1630 C C . SER A 1 210 ? 9.146 3.704 13.526 1.00 68.12 210 SER A C 1
ATOM 1632 O O . SER A 1 210 ? 9.709 3.164 12.575 1.00 68.12 210 SER A O 1
ATOM 1634 N N . GLU A 1 211 ? 8.340 4.753 13.382 1.00 70.56 211 GLU A N 1
ATOM 1635 C CA . GLU A 1 211 ? 8.075 5.421 12.097 1.00 70.56 211 GLU A CA 1
ATOM 1636 C C . GLU A 1 211 ? 9.362 5.814 11.366 1.00 70.56 211 GLU A C 1
ATOM 1638 O O . GLU A 1 211 ? 9.466 5.702 10.147 1.00 70.56 211 GLU A O 1
ATOM 1643 N N . ARG A 1 212 ? 10.396 6.187 12.130 1.00 76.56 212 ARG A N 1
ATOM 1644 C CA . ARG A 1 212 ? 11.724 6.490 11.600 1.00 76.56 212 ARG A CA 1
ATOM 1645 C C . ARG A 1 212 ? 12.307 5.308 10.827 1.00 76.56 212 ARG A C 1
ATOM 1647 O O . ARG A 1 212 ? 12.798 5.474 9.715 1.00 76.56 212 ARG A O 1
ATOM 1654 N N . PHE A 1 213 ? 12.255 4.110 11.404 1.00 77.81 213 PHE A N 1
ATOM 1655 C CA . PHE A 1 213 ? 12.776 2.913 10.746 1.00 77.81 213 PHE A CA 1
ATOM 1656 C C . PHE A 1 213 ? 12.018 2.608 9.448 1.00 77.81 213 PHE A C 1
ATOM 1658 O O . PHE A 1 213 ? 12.628 2.199 8.463 1.00 77.81 213 PHE A O 1
ATOM 1665 N N . LEU A 1 214 ? 10.712 2.864 9.428 1.00 75.81 214 LEU A N 1
ATOM 1666 C CA . LEU A 1 214 ? 9.857 2.588 8.278 1.00 75.81 214 LEU A CA 1
ATOM 1667 C C . LEU A 1 214 ? 10.102 3.544 7.116 1.00 75.81 214 LEU A C 1
ATOM 1669 O O . LEU A 1 214 ? 10.296 3.084 5.995 1.00 75.81 214 LEU A O 1
ATOM 1673 N N . PHE A 1 215 ? 10.195 4.852 7.369 1.00 82.56 215 PHE A N 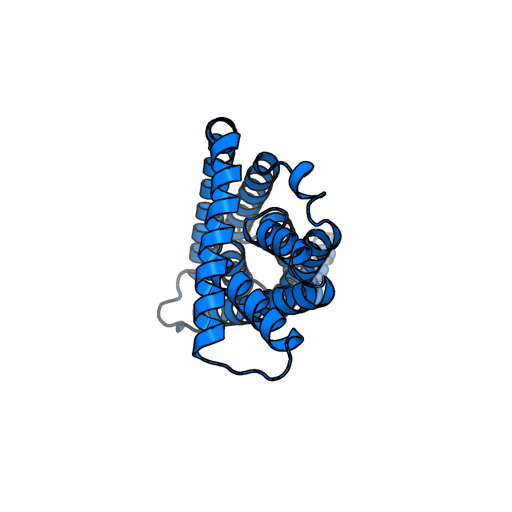1
ATOM 1674 C CA . PHE A 1 215 ? 10.549 5.809 6.317 1.00 82.56 215 PHE A CA 1
ATOM 1675 C C . PHE A 1 215 ? 11.933 5.526 5.723 1.00 82.56 215 PHE A C 1
ATOM 1677 O O . PHE A 1 215 ? 12.111 5.609 4.507 1.00 82.56 215 PHE A O 1
ATOM 1684 N N . LEU A 1 216 ? 12.901 5.123 6.552 1.00 87.00 216 LEU A N 1
ATOM 1685 C CA . LEU A 1 216 ? 14.216 4.717 6.061 1.00 87.00 216 LEU A CA 1
ATOM 1686 C C . LEU A 1 216 ? 14.129 3.462 5.185 1.00 87.00 216 LEU A C 1
ATOM 1688 O O . LEU A 1 216 ? 14.675 3.448 4.083 1.00 87.00 216 LEU A O 1
ATOM 1692 N N . LEU A 1 217 ? 13.447 2.418 5.665 1.00 84.56 217 LEU A N 1
ATOM 1693 C CA . LEU A 1 217 ? 13.340 1.141 4.965 1.00 84.56 217 LEU A CA 1
ATOM 1694 C C . LEU A 1 217 ? 12.603 1.291 3.630 1.00 84.56 217 LEU A C 1
ATOM 1696 O O . LEU A 1 217 ? 13.130 0.875 2.599 1.00 84.56 217 LEU A O 1
ATOM 1700 N N . SER A 1 218 ? 11.437 1.940 3.634 1.00 81.69 218 SER A N 1
ATOM 1701 C CA . SER A 1 218 ? 10.661 2.224 2.425 1.00 81.69 218 SER A CA 1
ATOM 1702 C C . SER A 1 218 ? 11.453 3.101 1.463 1.00 81.69 218 SER A C 1
ATOM 1704 O O . SER A 1 218 ? 11.552 2.771 0.285 1.00 81.69 218 SER A O 1
ATOM 1706 N N . GLY A 1 219 ? 12.096 4.169 1.949 1.00 87.75 219 GLY A N 1
ATOM 1707 C CA . GLY A 1 219 ? 12.917 5.050 1.116 1.00 87.75 219 GLY A CA 1
ATOM 1708 C C . GLY A 1 219 ? 14.065 4.320 0.421 1.00 87.75 219 GLY A C 1
ATOM 1709 O O . GLY A 1 219 ? 14.241 4.463 -0.790 1.00 87.75 219 GLY A O 1
ATOM 1710 N N . LEU A 1 220 ? 14.799 3.477 1.151 1.00 90.62 220 LEU A N 1
ATOM 1711 C CA . LEU A 1 220 ? 15.855 2.642 0.575 1.00 90.62 220 LEU A CA 1
ATOM 1712 C C . LEU A 1 220 ? 15.306 1.641 -0.444 1.00 90.62 220 LEU A C 1
ATOM 1714 O O . LEU A 1 220 ? 15.919 1.448 -1.493 1.00 90.62 220 LEU A O 1
ATOM 1718 N N . LEU A 1 221 ? 14.153 1.031 -0.166 1.00 87.00 221 LEU A N 1
ATOM 1719 C CA . LEU A 1 221 ? 13.527 0.066 -1.063 1.00 87.00 221 LEU A CA 1
ATOM 1720 C C . LEU A 1 221 ? 13.076 0.729 -2.371 1.00 87.00 221 LEU A C 1
ATOM 1722 O O . LEU A 1 221 ? 13.387 0.229 -3.449 1.00 87.00 221 LEU A O 1
ATOM 1726 N N . PHE A 1 222 ? 12.428 1.891 -2.290 1.00 88.88 222 PHE A N 1
ATOM 1727 C CA . PHE A 1 222 ? 12.031 2.689 -3.450 1.00 88.88 222 PHE A CA 1
ATOM 1728 C C . PHE A 1 222 ? 13.233 3.122 -4.301 1.00 88.88 222 PHE A C 1
ATOM 1730 O O . PHE A 1 222 ? 13.197 2.973 -5.522 1.00 88.88 222 PHE A O 1
ATOM 1737 N N . LEU A 1 223 ? 14.323 3.585 -3.676 1.00 91.44 223 LEU A N 1
ATOM 1738 C CA . LEU A 1 223 ? 15.559 3.930 -4.392 1.00 91.44 223 LEU A CA 1
ATOM 1739 C C . LEU A 1 223 ? 16.221 2.706 -5.035 1.00 91.44 223 LEU A C 1
ATOM 1741 O O . LEU A 1 223 ? 16.717 2.803 -6.158 1.00 91.44 223 LEU A O 1
ATOM 1745 N N . LEU A 1 224 ? 16.212 1.557 -4.353 1.00 89.94 224 LEU A N 1
ATOM 1746 C CA . LEU A 1 224 ? 16.719 0.303 -4.903 1.00 89.94 224 LEU A CA 1
ATOM 1747 C C . LEU A 1 224 ? 15.915 -0.112 -6.138 1.00 89.94 224 LEU A C 1
ATOM 1749 O O . LEU A 1 224 ? 16.508 -0.380 -7.178 1.00 89.94 224 LEU A O 1
ATOM 1753 N N . PHE A 1 225 ? 14.583 -0.120 -6.061 1.00 86.38 225 PHE A N 1
ATOM 1754 C CA . PHE A 1 225 ? 13.736 -0.456 -7.208 1.00 86.38 225 PHE A CA 1
ATOM 1755 C C . PHE A 1 225 ? 13.865 0.557 -8.347 1.00 86.38 225 PHE A C 1
ATOM 1757 O O . PHE A 1 225 ? 13.916 0.143 -9.503 1.00 86.38 225 PHE A O 1
ATOM 1764 N N . ALA A 1 226 ? 13.999 1.853 -8.049 1.00 88.12 226 ALA A N 1
ATOM 1765 C CA . ALA A 1 226 ? 14.283 2.866 -9.063 1.00 88.12 226 ALA A CA 1
ATOM 1766 C C . ALA A 1 226 ? 15.602 2.570 -9.792 1.00 88.12 226 ALA A C 1
ATOM 1768 O O . ALA A 1 226 ? 15.651 2.593 -11.017 1.00 88.12 226 ALA A O 1
ATOM 1769 N N . PHE A 1 227 ? 16.661 2.236 -9.048 1.00 89.75 227 PHE A N 1
ATOM 1770 C CA . PHE A 1 227 ? 17.960 1.886 -9.621 1.00 89.75 227 PHE A CA 1
ATOM 1771 C C . PHE A 1 227 ? 17.910 0.594 -10.449 1.00 89.75 227 PHE A C 1
ATOM 1773 O O . PHE A 1 227 ? 18.468 0.546 -11.542 1.00 89.75 227 PHE A O 1
ATOM 1780 N N . LEU A 1 228 ? 17.225 -0.443 -9.960 1.00 86.00 228 LEU A N 1
ATOM 1781 C CA . LEU A 1 228 ? 17.073 -1.713 -10.677 1.00 86.00 228 LEU A CA 1
ATOM 1782 C C . LEU A 1 228 ? 16.274 -1.552 -11.978 1.00 86.00 228 LEU A C 1
ATOM 1784 O O . LEU A 1 228 ? 16.676 -2.114 -12.997 1.00 86.00 228 LEU A O 1
ATOM 1788 N N . THR A 1 229 ? 15.208 -0.747 -11.945 1.00 82.88 229 THR A N 1
ATOM 1789 C CA . THR A 1 229 ? 14.397 -0.407 -13.127 1.00 82.88 229 THR A CA 1
ATOM 1790 C C . THR A 1 229 ? 15.230 0.398 -14.127 1.00 82.88 229 THR A C 1
ATOM 1792 O O . THR A 1 229 ? 15.281 0.053 -15.298 1.00 82.88 229 THR A O 1
ATOM 1795 N N . ALA A 1 230 ? 16.000 1.393 -13.668 1.00 83.88 230 ALA A N 1
ATOM 1796 C CA . ALA A 1 230 ? 16.865 2.205 -14.532 1.00 83.88 230 ALA A CA 1
ATOM 1797 C C . ALA A 1 230 ? 17.962 1.404 -15.260 1.00 83.88 230 ALA A C 1
ATOM 1799 O O . ALA A 1 230 ? 18.437 1.821 -16.317 1.00 83.88 230 ALA A O 1
ATOM 1800 N N . LEU A 1 231 ? 18.403 0.283 -14.682 1.00 84.50 231 LEU A N 1
ATOM 1801 C CA . LEU A 1 231 ? 19.393 -0.610 -15.289 1.00 84.50 231 LEU A CA 1
ATOM 1802 C C . LEU A 1 231 ? 18.773 -1.696 -16.179 1.00 84.50 231 LEU A C 1
ATOM 1804 O O . LEU A 1 231 ? 19.517 -2.539 -16.688 1.00 84.50 231 LEU A O 1
ATOM 1808 N N . ASN A 1 232 ? 17.447 -1.716 -16.342 1.00 74.75 232 ASN A N 1
ATOM 1809 C CA . ASN A 1 232 ? 16.710 -2.795 -17.007 1.00 74.75 232 ASN A CA 1
ATOM 1810 C C . ASN A 1 232 ? 17.080 -4.181 -16.435 1.00 74.75 232 ASN A C 1
ATOM 1812 O O . ASN A 1 232 ? 17.152 -5.184 -17.151 1.00 74.75 232 ASN A O 1
ATOM 1816 N N . LEU A 1 233 ? 17.406 -4.228 -15.136 1.00 68.81 233 LEU A N 1
ATOM 1817 C CA . LEU A 1 233 ? 17.696 -5.468 -14.405 1.00 68.81 233 LEU A CA 1
ATOM 1818 C C . LEU A 1 233 ? 16.430 -6.103 -13.836 1.00 68.81 233 LEU A C 1
ATOM 1820 O O . LEU A 1 233 ? 16.496 -7.217 -13.305 1.00 68.81 233 LEU A O 1
ATOM 1824 N N . PHE A 1 234 ? 15.317 -5.387 -13.942 1.00 54.38 234 PHE A N 1
ATOM 1825 C CA . PHE A 1 234 ? 14.005 -5.775 -13.484 1.00 54.38 234 PHE A CA 1
ATOM 1826 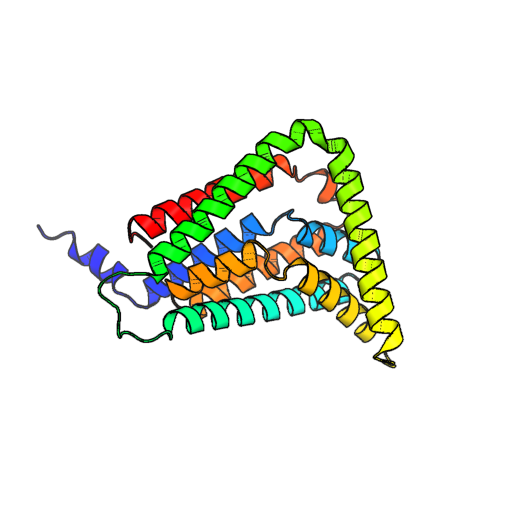C C . PHE A 1 234 ? 13.000 -5.525 -14.594 1.00 54.38 234 PHE A C 1
ATOM 1828 O O . PHE A 1 234 ? 13.012 -4.395 -15.122 1.00 54.38 234 PHE A O 1
#

Organism: Galdieria sulphuraria (NCBI:txid130081)

Radius of gyration: 19.5 Å; chains: 1; bounding box: 63×40×54 Å

InterPro domains:
  IPR001727 GDT1-like [PF01169] (24-101)
  IPR001727 GDT1-like [PF01169] (152-226)
  IPR001727 GDT1-like [PTHR12608] (18-231)
  IPR049555 GDT1-like, conserved site [PS01214] (33-42)